Protein AF-A0A8J5K4F8-F1 (afdb_monomer)

Sequence (355 aa):
MAGRRGGDGWCGMLSPWLGSAWMCPVKRQPSIPSEAITFGDDNWWRESPSPSRTYRGPQMIGTPPPPPPPPPPPDMVCFEQENRRCWLPQAAPSGPPVPPPHGPHSLYRSLEDYKPLQHISRTVHFNEYEDILKEGLKPKKIGSEHLTYISISKQNICALFFGVPGDGDAHDWYGNIRLKVEFNRMLQEIHPRVYFVDVVDFKSSSASRLLLTTRRYDNHFPRYDPKVMGGPWYRDPSGKDWYLTNARRYNSTNKNHHGHQLEFLVELNKVEYQKLLSMCEKSPVDHSQANTKKPRTCMRYNSFGNPCPSPWEAKETEERVMCLDLKKKKKKYPTTCDRLENKDKGEKKDNERAI

Organism: Homarus americanus (NCBI:txid6706)

Foldseek 3Di:
DDDDYDDDDDDPDDDFDDDDDDDDDDDDDDDDDDDDDDDDDDDPDDDDDDDDDDDDDDDDDDDDDDDDDDDDDPFWDFDDDDPDTDTDGDDDPPDDDDADDDDLPFFDDDPVQKDFQFKKKDAAAPVQVVCCVVPNDFFQFDDPPQPFVAPSVVVRFTFDKIWRDDDPPLADQHYWKMWMFGPVVLCVVPVFFKFWRGWADDPFEIETEIETHPDDDVVRTPTDDQCRPRDQWHQDPVRTIIGGQWTAPNDDPPDRTGGYIYMYTYGYDPVSRVVSSVRTDMATGQQLCQQPPDSRHRPVAVVVPHGDLDNGRRVLSVLVVVQVVCVVVVHDDDPVVVVNVVVSVVVVVVVVVVD

pLDDT: mean 73.11, std 24.45, range [23.89, 98.12]

Radius of gyration: 26.81 Å; Cα contacts (8 Å, |Δi|>4): 467; chains: 1; bounding box: 92×77×66 Å

Mean predicted aligned error: 14.9 Å

Solvent-accessible surface area (backbone atoms only — not comparable to full-atom values): 22222 Å² total; per-residue (Å²): 138,89,85,79,86,79,85,86,80,86,80,78,83,81,78,85,92,88,79,83,81,88,73,82,85,76,81,83,76,86,87,76,89,80,78,94,76,87,85,76,90,83,90,89,84,80,90,79,87,83,86,90,79,93,77,90,77,82,88,80,80,84,76,78,80,80,80,81,80,79,80,79,65,99,63,53,44,82,46,84,55,94,97,43,87,47,81,42,74,59,85,76,73,99,60,82,84,74,74,75,79,82,54,93,81,48,41,45,89,58,79,84,32,45,44,81,48,57,45,34,26,34,54,31,35,62,70,53,47,56,47,34,73,74,78,41,78,78,56,42,69,59,70,65,82,62,90,56,96,52,74,55,57,79,65,74,46,47,26,37,73,29,31,58,71,71,90,82,64,68,64,44,45,58,27,23,38,33,40,33,30,50,41,65,60,50,45,74,75,65,60,52,45,46,27,47,63,52,74,49,81,53,99,72,34,35,34,37,37,34,37,36,23,78,70,88,50,78,94,78,32,56,74,52,63,40,71,46,80,55,48,57,46,27,35,50,99,90,69,53,42,29,30,36,40,40,26,38,54,86,89,56,94,60,85,56,67,33,48,29,43,48,34,37,35,44,32,69,56,76,67,54,39,51,52,52,58,72,58,35,49,77,42,56,28,19,12,51,51,20,70,44,100,53,102,52,32,22,59,78,31,47,77,72,76,36,74,48,93,62,47,33,41,29,66,61,40,42,56,51,53,51,44,52,57,37,59,76,66,73,50,88,76,63,74,66,52,61,53,53,55,51,47,55,57,49,55,52,54,54,54,66,70,75,110

Secondary structure (DSSP, 8-state):
--------------------PPPP-PPPPPPPP---------------PPPP----PPPPPPPPPPPPPPPPPTTEEEEEETTEEEEEEPPPPSSS-PPPP--TT-S---GGGEEE--EEEEEE-HHHHHHHHHH----EE--TTS--SS-GGGGT-EEEEEEPPPSS-SB-SS-SEEEEEEHHHHHHHH--EEEEEEEEE-SSEEEEEEEEESS--TTTSPBP-TTSTTSSEEE-TTS-EEEE-EEPPTT-SS---EEEEEEEEEE--HHHHHHHHHH-EEEE-B-GGGGSSSTT--HHHHTTTPPPS----HHHHHHHHHHHHHHHTTPPPPHHHHHHHHHHHHHHHHHHHH-

Structure (mmCIF, N/CA/C/O backbone):
data_AF-A0A8J5K4F8-F1
#
_entry.id   AF-A0A8J5K4F8-F1
#
loop_
_atom_site.group_PDB
_atom_site.id
_atom_site.type_symbol
_atom_site.label_atom_id
_atom_site.label_alt_id
_atom_site.label_comp_id
_atom_site.label_asym_id
_atom_site.label_entity_id
_atom_site.label_seq_id
_atom_site.pdbx_PDB_ins_code
_atom_site.Cartn_x
_atom_site.Cartn_y
_atom_site.Cartn_z
_atom_site.occupancy
_atom_site.B_iso_or_equiv
_atom_site.auth_seq_id
_atom_site.auth_comp_id
_atom_site.auth_asym_id
_atom_site.auth_atom_id
_atom_site.pdbx_PDB_model_num
ATOM 1 N N . MET A 1 1 ? 50.599 -10.374 8.560 1.00 41.03 1 MET A N 1
ATOM 2 C CA . MET A 1 1 ? 50.255 -9.095 7.904 1.00 41.03 1 MET A CA 1
ATOM 3 C C . MET A 1 1 ? 48.921 -9.252 7.199 1.00 41.03 1 MET A C 1
ATOM 5 O O . MET A 1 1 ? 48.657 -10.308 6.640 1.00 41.03 1 MET A O 1
ATOM 9 N N . ALA A 1 2 ? 48.061 -8.253 7.365 1.00 36.28 2 ALA A N 1
ATOM 10 C CA . ALA A 1 2 ? 46.658 -8.233 6.973 1.00 36.28 2 ALA A CA 1
ATOM 11 C C . ALA A 1 2 ? 46.451 -8.105 5.451 1.00 36.28 2 ALA A C 1
ATOM 13 O O . ALA A 1 2 ? 47.310 -7.577 4.755 1.00 36.28 2 ALA A O 1
ATOM 14 N N . GLY A 1 3 ? 45.279 -8.531 4.969 1.00 37.09 3 GLY A N 1
ATOM 15 C CA . GLY A 1 3 ? 44.829 -8.303 3.592 1.00 37.09 3 GLY A CA 1
ATOM 16 C C . GLY A 1 3 ? 43.463 -8.925 3.296 1.00 37.09 3 GLY A C 1
ATOM 17 O O . GLY A 1 3 ? 43.352 -9.819 2.467 1.00 37.09 3 GLY A O 1
ATOM 18 N N . ARG A 1 4 ? 42.428 -8.505 4.035 1.00 35.03 4 ARG A N 1
ATOM 19 C CA . ARG A 1 4 ? 41.009 -8.819 3.780 1.00 35.03 4 ARG A CA 1
ATOM 20 C C . ARG A 1 4 ? 40.457 -7.926 2.659 1.00 35.03 4 ARG A C 1
ATOM 22 O O . ARG A 1 4 ? 40.713 -6.736 2.727 1.00 35.03 4 ARG A O 1
ATOM 29 N N . ARG A 1 5 ? 39.571 -8.527 1.840 1.00 35.34 5 ARG A N 1
ATOM 30 C CA . ARG A 1 5 ? 38.259 -8.047 1.313 1.00 35.34 5 ARG A CA 1
ATOM 31 C C . ARG A 1 5 ? 38.239 -6.712 0.541 1.00 35.34 5 ARG A C 1
ATOM 33 O O . ARG A 1 5 ? 38.952 -5.786 0.860 1.00 35.34 5 ARG A O 1
ATOM 40 N N . GLY A 1 6 ? 37.367 -6.507 -0.434 1.00 30.05 6 GLY A N 1
ATOM 41 C CA . GLY A 1 6 ? 36.207 -7.266 -0.879 1.00 30.05 6 GLY A CA 1
ATOM 42 C C . GLY A 1 6 ? 35.651 -6.574 -2.119 1.00 30.05 6 GLY A C 1
ATOM 43 O O . GLY A 1 6 ? 35.757 -5.358 -2.243 1.00 30.05 6 GLY A O 1
ATOM 44 N N . GLY A 1 7 ? 35.142 -7.386 -3.040 1.00 28.80 7 GLY A N 1
ATOM 45 C CA . GLY A 1 7 ? 34.653 -6.946 -4.334 1.00 28.80 7 GLY A CA 1
ATOM 46 C C . GLY A 1 7 ? 33.377 -6.122 -4.247 1.00 28.80 7 GLY A C 1
ATOM 47 O O . GLY A 1 7 ? 32.475 -6.395 -3.452 1.00 28.80 7 GLY A O 1
ATOM 48 N N . ASP A 1 8 ? 33.348 -5.139 -5.131 1.00 31.12 8 ASP A N 1
ATOM 49 C CA . ASP A 1 8 ? 32.192 -4.385 -5.570 1.00 31.12 8 ASP A CA 1
ATOM 50 C C . ASP A 1 8 ? 31.120 -5.304 -6.171 1.00 31.12 8 ASP A C 1
ATOM 52 O O . ASP A 1 8 ? 31.417 -6.292 -6.845 1.00 31.12 8 ASP A O 1
ATOM 56 N N . GLY A 1 9 ? 29.853 -4.962 -5.945 1.00 26.98 9 GLY A N 1
ATOM 57 C CA . GLY A 1 9 ? 28.725 -5.707 -6.501 1.00 26.98 9 GLY A CA 1
ATOM 58 C C . GLY A 1 9 ? 27.359 -5.147 -6.119 1.00 26.98 9 GLY A C 1
ATOM 59 O O . GLY A 1 9 ? 26.445 -5.907 -5.821 1.00 26.98 9 GLY A O 1
ATOM 60 N N . TRP A 1 10 ? 27.208 -3.821 -6.085 1.00 24.47 10 TRP A N 1
ATOM 61 C CA . TRP A 1 10 ? 25.900 -3.173 -5.965 1.00 24.47 10 TRP A CA 1
ATOM 62 C C . TRP A 1 10 ? 25.180 -3.207 -7.323 1.00 24.47 10 TRP A C 1
ATOM 64 O O . TRP A 1 10 ? 25.498 -2.430 -8.218 1.00 24.47 10 TRP A O 1
ATOM 74 N N . CYS A 1 11 ? 24.180 -4.079 -7.477 1.00 25.95 11 CYS A N 1
ATOM 75 C CA . CYS A 1 11 ? 23.177 -3.980 -8.543 1.00 25.95 11 CYS A CA 1
ATOM 76 C C . CYS A 1 11 ? 21.937 -3.252 -8.010 1.00 25.95 11 CYS A C 1
ATOM 78 O O . CYS A 1 11 ? 20.936 -3.867 -7.651 1.00 25.95 11 CYS A O 1
ATOM 80 N N . GLY A 1 12 ? 22.004 -1.921 -7.968 1.00 28.33 12 GLY A N 1
ATOM 81 C CA . GLY A 1 12 ? 20.808 -1.086 -7.918 1.00 28.33 12 GLY A CA 1
ATOM 82 C C . GLY A 1 12 ? 20.139 -1.108 -9.289 1.00 28.33 12 GLY A C 1
ATOM 83 O O . GLY A 1 12 ? 20.569 -0.397 -10.197 1.00 28.33 12 GLY A O 1
ATOM 84 N N . MET A 1 13 ? 19.112 -1.943 -9.469 1.00 27.55 13 MET A N 1
ATOM 85 C CA . MET A 1 13 ? 18.289 -1.922 -10.679 1.00 27.55 13 MET A CA 1
ATOM 86 C C . MET A 1 13 ? 17.387 -0.685 -10.676 1.00 27.55 13 MET A C 1
ATOM 88 O O . MET A 1 13 ? 16.220 -0.715 -10.304 1.00 27.55 13 MET A O 1
ATOM 92 N N . LEU A 1 14 ? 17.963 0.415 -11.148 1.00 29.75 14 LEU A N 1
ATOM 93 C CA . LEU A 1 14 ? 17.242 1.511 -11.772 1.00 29.75 14 LEU A CA 1
ATOM 94 C C . LEU A 1 14 ? 16.576 0.974 -13.047 1.00 29.75 14 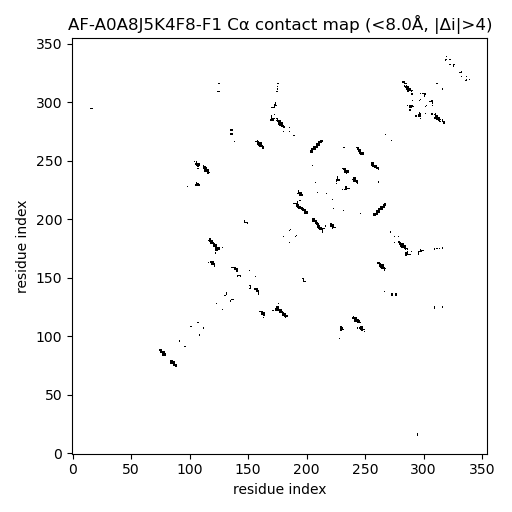LEU A C 1
ATOM 96 O O . LEU A 1 14 ? 17.265 0.531 -13.964 1.00 29.75 14 LEU A O 1
ATOM 100 N N . SER A 1 15 ? 15.249 1.043 -13.131 1.00 31.06 15 SER A N 1
ATOM 101 C CA . SER A 1 15 ? 14.534 0.973 -14.409 1.00 31.06 15 SER A CA 1
ATOM 102 C C . SER A 1 15 ? 13.808 2.300 -14.660 1.00 31.06 15 SER A C 1
ATOM 104 O O . SER A 1 15 ? 12.909 2.650 -13.897 1.00 31.06 15 SER A O 1
ATOM 106 N N . PRO A 1 16 ? 14.208 3.067 -15.691 1.00 36.75 16 PRO A N 1
ATOM 107 C CA . PRO A 1 16 ? 13.459 4.209 -16.220 1.00 36.75 16 PRO A CA 1
ATOM 108 C C . PRO A 1 16 ? 12.368 3.727 -17.215 1.00 36.75 16 PRO A C 1
ATOM 110 O O . PRO A 1 16 ? 12.325 2.532 -17.491 1.00 36.75 16 PRO A O 1
ATOM 113 N N . TRP A 1 17 ? 11.562 4.649 -17.788 1.00 31.16 17 TRP A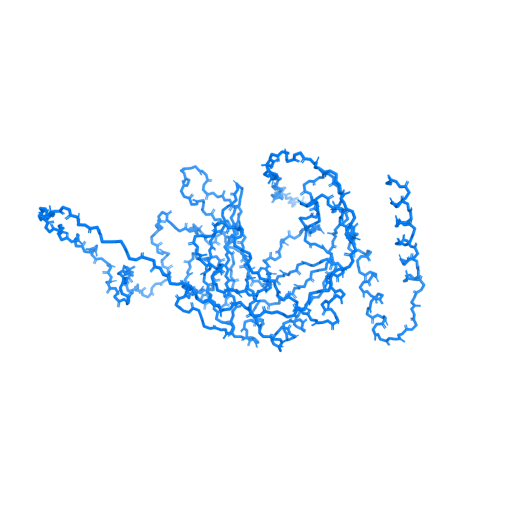 N 1
ATOM 114 C CA . TRP A 1 17 ? 10.528 4.519 -18.869 1.00 31.16 17 TRP A CA 1
ATOM 115 C C . TRP A 1 17 ? 9.043 4.483 -18.422 1.00 31.16 17 TRP A C 1
ATOM 117 O O . TRP A 1 17 ? 8.746 3.867 -17.412 1.00 31.16 17 TRP A O 1
ATOM 127 N N . LEU A 1 18 ? 8.013 4.918 -19.184 1.00 32.38 18 LEU A N 1
ATOM 128 C CA . LEU A 1 18 ? 7.683 6.045 -20.106 1.00 32.38 18 LEU A CA 1
ATOM 129 C C . LEU A 1 18 ? 6.290 5.745 -20.737 1.00 32.38 18 LEU A C 1
ATOM 131 O O . LEU A 1 18 ? 6.044 4.595 -21.097 1.00 32.38 18 LEU A O 1
ATOM 135 N N . GLY A 1 19 ? 5.461 6.776 -20.984 1.00 25.23 19 GLY A N 1
ATOM 136 C CA . GLY A 1 19 ? 4.300 6.777 -21.910 1.00 25.23 19 GLY A CA 1
ATOM 137 C C . GLY A 1 19 ? 2.950 7.007 -21.208 1.00 25.23 19 GLY A C 1
ATOM 138 O O . GLY A 1 19 ? 2.442 6.094 -20.579 1.00 25.23 19 GLY A O 1
ATOM 139 N N . SER A 1 20 ? 2.331 8.197 -21.185 1.00 29.94 20 SER A N 1
ATOM 140 C CA . SER A 1 20 ? 1.928 9.046 -22.326 1.00 29.94 20 SER A CA 1
ATOM 141 C C . SER A 1 20 ? 1.228 8.242 -23.422 1.00 29.94 20 SER A C 1
ATOM 143 O O . SER A 1 20 ? 1.845 7.865 -24.416 1.00 29.94 20 SER A O 1
ATOM 145 N N . ALA A 1 21 ? -0.070 7.995 -23.234 1.00 26.47 21 ALA A N 1
ATOM 146 C CA . ALA A 1 21 ? -0.971 7.735 -24.344 1.00 26.47 21 ALA A CA 1
ATOM 147 C C . ALA A 1 21 ? -1.283 9.078 -25.014 1.00 26.47 21 ALA A C 1
ATOM 149 O O . ALA A 1 21 ? -1.737 10.024 -24.372 1.00 26.47 21 ALA A O 1
ATOM 150 N N . TRP A 1 22 ? -0.989 9.162 -26.305 1.00 23.89 22 TRP A N 1
ATOM 151 C CA . TRP A 1 22 ? -1.435 10.245 -27.164 1.00 23.89 22 TRP A CA 1
ATOM 152 C C . TRP A 1 22 ? -2.968 10.273 -27.177 1.00 23.89 22 TRP A C 1
ATOM 154 O O . TRP A 1 22 ? -3.597 9.314 -27.616 1.00 23.89 22 TRP A O 1
ATOM 164 N N . MET A 1 23 ? -3.565 11.374 -26.724 1.00 28.45 23 MET A N 1
ATOM 165 C CA . MET A 1 23 ? -4.929 11.745 -27.097 1.00 28.45 23 MET A CA 1
ATOM 166 C C . MET A 1 23 ? -4.851 12.803 -28.200 1.00 28.45 23 MET A C 1
ATOM 168 O O . MET A 1 23 ? -4.114 13.782 -28.079 1.00 28.45 23 MET A O 1
ATOM 172 N N . CYS A 1 24 ? -5.591 12.593 -29.292 1.00 24.27 24 CYS A N 1
ATOM 173 C CA . CYS A 1 24 ? -5.783 13.589 -30.345 1.00 24.27 24 CYS A CA 1
ATOM 174 C C . CYS A 1 24 ? -6.290 14.920 -29.755 1.00 24.27 24 CYS A C 1
ATOM 176 O O . CYS A 1 24 ? -7.147 14.900 -28.869 1.00 24.27 24 CYS A O 1
ATOM 178 N N . PRO A 1 25 ? -5.829 16.083 -30.252 1.00 28.89 25 PRO A N 1
ATOM 179 C CA . PRO A 1 25 ? -6.315 17.367 -29.771 1.00 28.89 25 PRO A CA 1
ATOM 180 C C . PRO A 1 25 ? -7.761 17.584 -30.236 1.00 28.89 25 PRO A C 1
ATOM 182 O O . PRO A 1 25 ? -8.024 17.831 -31.413 1.00 28.89 25 PRO A O 1
ATOM 185 N N . VAL A 1 26 ? -8.708 17.527 -29.299 1.00 30.03 26 VAL A N 1
ATOM 186 C CA . VAL A 1 26 ? -10.041 18.105 -29.495 1.00 30.03 26 VAL A CA 1
ATOM 187 C C . VAL A 1 26 ? -9.877 19.625 -29.478 1.00 30.03 26 VAL A C 1
ATOM 189 O O . VAL A 1 26 ? -9.361 20.198 -28.515 1.00 30.03 26 VAL A O 1
ATOM 192 N N . LYS A 1 27 ? -10.269 20.285 -30.573 1.00 28.83 27 LYS A N 1
ATOM 193 C CA . LYS A 1 27 ? -10.296 21.749 -30.684 1.00 28.83 27 LYS A CA 1
ATOM 194 C C . LYS A 1 27 ? -11.120 22.334 -29.531 1.00 28.83 27 LYS A C 1
ATOM 196 O O . LYS A 1 27 ? -12.284 21.982 -29.365 1.00 28.83 27 LYS A O 1
ATOM 201 N N . ARG A 1 28 ? -10.517 23.247 -28.762 1.00 31.77 28 ARG A N 1
ATOM 202 C CA . ARG A 1 28 ? -11.207 24.051 -27.743 1.00 31.77 28 ARG A CA 1
ATOM 203 C C . ARG A 1 28 ? -12.272 24.924 -28.414 1.00 31.77 28 ARG A C 1
ATOM 205 O O . ARG A 1 28 ? -11.932 25.736 -29.272 1.00 31.77 28 ARG A O 1
ATOM 212 N N . GLN A 1 29 ? -13.527 24.782 -27.995 1.00 34.19 29 GLN A N 1
ATOM 213 C CA . GLN A 1 29 ? -14.519 25.853 -28.091 1.00 34.19 29 GLN A CA 1
ATOM 214 C C . GLN A 1 29 ? -14.482 26.705 -26.808 1.00 34.19 29 GLN A C 1
ATOM 216 O O . GLN A 1 29 ? -14.119 26.184 -25.750 1.00 34.19 29 GLN A O 1
ATOM 221 N N . PRO A 1 30 ? -14.788 28.011 -26.896 1.00 34.47 30 PRO A N 1
ATOM 222 C CA . PRO A 1 30 ? -14.680 28.939 -25.776 1.00 34.47 30 PRO A CA 1
ATOM 223 C C . PRO A 1 30 ? -15.733 28.678 -24.691 1.00 34.47 30 PRO A C 1
ATOM 225 O O . PRO A 1 30 ? -16.869 28.299 -24.967 1.00 34.47 30 PRO A O 1
ATOM 228 N N . SER A 1 31 ? -15.317 28.903 -23.447 1.00 33.50 31 SER A N 1
ATOM 229 C CA . SER A 1 31 ? -16.088 28.753 -22.215 1.00 33.50 31 SER A CA 1
ATOM 230 C C . SER A 1 31 ? -17.232 29.765 -22.108 1.00 33.50 31 SER A C 1
ATOM 232 O O . SER A 1 31 ? -16.992 30.972 -22.117 1.00 33.50 31 SER A O 1
ATOM 234 N N . ILE A 1 32 ? -18.452 29.258 -21.926 1.00 35.25 32 ILE A N 1
ATOM 235 C CA . ILE A 1 32 ? -19.607 29.997 -21.396 1.00 35.25 32 ILE A CA 1
ATOM 236 C C . ILE A 1 32 ? -19.552 29.881 -19.858 1.00 35.25 32 ILE A C 1
ATOM 238 O O . ILE A 1 32 ? -19.284 28.783 -19.364 1.00 35.25 32 ILE A O 1
ATOM 242 N N . PRO A 1 33 ? -19.762 30.961 -19.083 1.00 33.69 33 PRO A N 1
ATOM 243 C CA . PRO A 1 33 ? -19.782 30.879 -17.626 1.00 33.69 33 PRO A CA 1
ATOM 244 C C . PRO A 1 33 ? -21.091 30.226 -17.167 1.00 33.69 33 PRO A C 1
ATOM 246 O O . PRO A 1 33 ? -22.164 30.594 -17.639 1.00 33.69 33 PRO A O 1
ATOM 249 N N . SER A 1 34 ? -21.021 29.257 -16.253 1.00 34.16 34 SER A N 1
ATOM 250 C CA . SER A 1 34 ? -22.216 28.653 -15.657 1.00 34.16 34 SER A CA 1
ATOM 251 C C . SER A 1 34 ? -22.254 28.906 -14.160 1.00 34.16 34 SER A C 1
ATOM 253 O O . SER A 1 34 ? -21.403 28.447 -13.397 1.00 34.16 34 SER A O 1
ATOM 255 N N . GLU A 1 35 ? -23.268 29.681 -13.798 1.00 30.14 35 GLU A N 1
ATOM 256 C CA . GLU A 1 35 ? -23.803 29.884 -12.464 1.00 30.14 35 GLU A CA 1
ATOM 257 C C . GLU A 1 35 ? -24.284 28.568 -11.835 1.00 30.14 35 GLU A C 1
ATOM 259 O O . GLU A 1 35 ? -24.456 27.539 -12.491 1.00 30.14 35 GLU A O 1
ATOM 264 N N . ALA A 1 36 ? -24.476 28.632 -10.520 1.00 33.81 36 ALA A N 1
ATOM 265 C CA . ALA A 1 36 ? -24.896 27.548 -9.654 1.00 33.81 36 ALA A CA 1
ATOM 266 C C . ALA A 1 36 ? -26.181 26.850 -10.133 1.00 33.81 36 ALA A C 1
ATOM 268 O O . ALA A 1 36 ? -27.221 27.481 -10.303 1.00 33.81 36 ALA A O 1
ATOM 269 N N . ILE A 1 37 ? -26.119 25.522 -10.250 1.00 31.61 37 ILE A N 1
ATOM 270 C CA . ILE A 1 37 ? -27.289 24.654 -10.394 1.00 31.61 37 ILE A CA 1
ATOM 271 C C . ILE A 1 37 ? -27.244 23.630 -9.262 1.00 31.61 37 ILE A C 1
ATOM 273 O O . ILE A 1 37 ? -26.346 22.793 -9.171 1.00 31.61 37 ILE A O 1
ATOM 277 N N . THR A 1 38 ? -28.224 23.740 -8.374 1.00 30.95 38 THR A N 1
ATOM 278 C CA . THR A 1 38 ? -28.585 22.755 -7.355 1.00 30.95 38 THR A CA 1
ATOM 279 C C . THR A 1 38 ? -29.216 21.538 -8.022 1.00 30.95 38 THR A C 1
ATOM 281 O O . THR A 1 38 ? -30.176 21.690 -8.776 1.00 30.95 38 THR A O 1
ATOM 284 N N . PHE A 1 39 ? -28.727 20.338 -7.715 1.00 29.33 39 PHE A N 1
ATOM 285 C CA . PHE A 1 39 ? -29.373 19.091 -8.117 1.00 29.33 39 PHE A CA 1
ATOM 286 C C . PHE A 1 39 ? -30.269 18.582 -6.988 1.00 29.33 39 PHE A C 1
ATOM 288 O O . PHE A 1 39 ? -29.780 18.198 -5.926 1.00 29.33 39 PHE A O 1
ATOM 295 N N . GLY A 1 40 ? -31.577 18.632 -7.240 1.00 26.69 40 GLY A N 1
ATOM 296 C CA . GLY A 1 40 ? -32.591 17.885 -6.510 1.00 26.69 40 GLY A CA 1
ATOM 297 C C . GLY A 1 40 ? -32.676 16.440 -7.000 1.00 26.69 40 GLY A C 1
ATOM 298 O O . GLY A 1 40 ? -32.232 16.109 -8.103 1.00 26.69 40 GLY A O 1
ATOM 299 N N . ASP A 1 41 ? -33.230 15.610 -6.125 1.00 31.20 41 ASP A N 1
ATOM 300 C CA . ASP A 1 41 ? -33.625 14.224 -6.346 1.00 31.20 41 ASP A CA 1
ATOM 301 C C . ASP A 1 41 ? -34.458 14.059 -7.621 1.00 31.20 41 ASP A C 1
ATOM 303 O O . ASP A 1 41 ? -35.336 14.882 -7.857 1.00 31.20 41 ASP A O 1
ATOM 307 N N . ASP A 1 42 ? -34.248 12.977 -8.389 1.00 31.25 42 ASP A N 1
ATOM 308 C CA . ASP A 1 42 ? -35.387 12.299 -9.014 1.00 31.25 42 ASP A CA 1
ATOM 309 C C . ASP A 1 42 ? -35.123 10.910 -9.617 1.00 31.25 42 ASP A C 1
ATOM 311 O O . ASP A 1 42 ? -34.056 10.563 -10.126 1.00 31.25 42 ASP A O 1
ATOM 315 N N . ASN A 1 43 ? -36.200 10.132 -9.533 1.00 34.69 43 ASN A N 1
ATOM 316 C CA . ASN A 1 43 ? -36.405 8.733 -9.879 1.00 34.69 43 ASN A CA 1
ATOM 317 C C . ASN A 1 43 ? -36.182 8.400 -11.364 1.00 34.69 43 ASN A C 1
ATOM 319 O O . ASN A 1 43 ? -36.859 8.943 -12.235 1.00 34.69 43 ASN A O 1
ATOM 323 N N . TRP A 1 44 ? -35.350 7.393 -11.650 1.00 28.42 44 TRP A N 1
ATOM 324 C CA . TRP A 1 44 ? -35.196 6.806 -12.990 1.00 28.42 44 TRP A CA 1
ATOM 325 C C . TRP A 1 44 ? -35.465 5.296 -12.982 1.00 28.42 44 TRP A C 1
ATOM 327 O O . TRP A 1 44 ? -34.557 4.484 -13.114 1.00 28.42 44 TRP A O 1
ATOM 337 N N . TRP A 1 45 ? -36.741 4.923 -12.859 1.00 31.12 45 TRP A N 1
ATOM 338 C CA . TRP A 1 45 ? -37.253 3.621 -13.301 1.00 31.12 45 TRP A CA 1
ATOM 339 C C . TRP A 1 45 ? -38.617 3.830 -13.965 1.00 31.12 45 TRP A C 1
ATOM 341 O O . TRP A 1 45 ? -39.652 3.860 -13.303 1.00 31.12 45 TRP A O 1
ATOM 351 N N . ARG A 1 46 ? -38.626 3.992 -15.291 1.00 28.83 46 ARG A N 1
ATOM 352 C CA . ARG A 1 46 ? -39.804 3.717 -16.121 1.00 28.83 46 ARG A CA 1
ATOM 353 C C . ARG A 1 46 ? -39.364 2.950 -17.354 1.00 28.83 46 ARG A C 1
ATOM 355 O O . ARG A 1 46 ? -38.585 3.431 -18.170 1.00 28.83 46 ARG A O 1
ATOM 362 N N . GLU A 1 47 ? -39.871 1.731 -17.425 1.00 30.86 47 GLU A N 1
ATOM 363 C CA . GLU A 1 47 ? -39.775 0.827 -18.556 1.00 30.86 47 GLU A CA 1
ATOM 364 C C . GLU A 1 47 ? -40.500 1.415 -19.774 1.00 30.86 47 GLU A C 1
ATOM 366 O O . GLU A 1 47 ? -41.502 2.124 -19.653 1.00 30.86 47 GLU A O 1
ATOM 371 N N . SER A 1 48 ? -40.006 1.101 -20.967 1.00 30.44 48 SER A N 1
ATOM 372 C CA . SER A 1 48 ? -40.758 1.243 -22.213 1.00 30.44 48 SER A CA 1
ATOM 373 C C . SER A 1 48 ? -40.598 -0.036 -23.042 1.00 30.44 48 SER A C 1
ATOM 375 O O . SER A 1 48 ? -39.494 -0.584 -23.102 1.00 30.44 48 SER A O 1
ATOM 377 N N . PRO A 1 49 ? -41.688 -0.548 -23.640 1.00 33.16 49 PRO A N 1
ATOM 378 C CA . PRO A 1 49 ? -41.748 -1.887 -24.215 1.00 33.16 49 PRO A CA 1
ATOM 379 C C . PRO A 1 49 ? -41.076 -1.973 -25.592 1.00 33.16 49 PRO A C 1
ATOM 381 O O . PRO A 1 49 ? -41.126 -1.046 -26.399 1.00 33.16 49 PRO A O 1
ATOM 384 N N . SER A 1 50 ? -40.465 -3.126 -25.869 1.00 33.56 50 SER A N 1
ATOM 385 C CA . SER A 1 50 ? -39.837 -3.454 -27.153 1.00 33.56 50 SER A CA 1
ATOM 386 C C . SER A 1 50 ? -40.873 -3.845 -28.221 1.00 33.56 50 SER A C 1
ATOM 388 O O . SER A 1 50 ? -41.811 -4.576 -27.903 1.00 33.56 50 SER A O 1
ATOM 390 N N . PRO A 1 51 ? -40.694 -3.461 -29.499 1.00 35.09 51 PRO A N 1
ATOM 391 C CA . PRO A 1 51 ? -41.506 -3.985 -30.589 1.00 35.09 51 PRO A CA 1
ATOM 392 C C . PRO A 1 51 ? -40.987 -5.349 -31.070 1.00 35.09 51 PRO A C 1
ATOM 394 O O . PRO A 1 51 ? -39.798 -5.551 -31.325 1.00 35.09 51 PRO A O 1
ATOM 397 N N . SER A 1 52 ? -41.920 -6.283 -31.218 1.00 36.81 52 SER A N 1
ATOM 398 C CA . SER A 1 52 ? -41.746 -7.628 -31.754 1.00 36.81 52 SER A CA 1
ATOM 399 C C . SER A 1 52 ? -41.490 -7.604 -33.265 1.00 36.81 52 SER A C 1
ATOM 401 O O . SER A 1 52 ? -42.278 -7.068 -34.044 1.00 36.81 52 SER A O 1
ATOM 403 N N . ARG A 1 53 ? -40.394 -8.236 -33.703 1.00 34.09 53 ARG A N 1
ATOM 404 C CA . ARG A 1 53 ? -40.107 -8.494 -35.121 1.00 34.09 53 ARG A CA 1
ATOM 405 C C . ARG A 1 53 ? -39.870 -9.989 -35.317 1.00 34.09 53 ARG A C 1
ATOM 407 O O . ARG A 1 53 ? -38.888 -10.544 -34.836 1.00 34.09 53 ARG A O 1
ATOM 414 N N . THR A 1 54 ? -40.800 -10.644 -36.002 1.00 39.31 54 THR A N 1
ATOM 415 C CA . THR A 1 54 ? -40.736 -12.053 -36.394 1.00 39.31 54 THR A CA 1
ATOM 416 C C . THR A 1 54 ? -39.791 -12.222 -37.583 1.00 39.31 54 THR A C 1
ATOM 418 O O . THR A 1 54 ? -40.044 -11.709 -38.670 1.00 39.31 54 THR A O 1
ATOM 421 N N . TYR A 1 55 ? -38.699 -12.962 -37.385 1.00 40.25 55 TYR A N 1
ATOM 422 C CA . TYR A 1 55 ? -37.778 -13.375 -38.445 1.00 40.25 55 TYR A CA 1
ATOM 423 C C . TYR A 1 55 ? -37.921 -14.889 -38.658 1.00 40.25 55 TYR A C 1
ATOM 425 O O . TYR A 1 55 ? -37.677 -15.669 -37.739 1.00 40.25 55 TYR A O 1
ATOM 433 N N . ARG A 1 56 ? -38.347 -15.319 -39.855 1.00 41.38 56 ARG A N 1
ATOM 434 C CA . ARG A 1 56 ? -38.282 -16.730 -40.277 1.00 41.38 56 ARG A CA 1
ATOM 435 C C . ARG A 1 56 ? -36.873 -17.005 -40.800 1.00 41.38 56 ARG A C 1
ATOM 437 O O . ARG A 1 56 ? -36.504 -16.498 -41.854 1.00 41.38 56 ARG A O 1
ATOM 444 N N . GLY A 1 57 ? -36.098 -17.781 -40.047 1.00 43.16 57 GLY A N 1
ATOM 445 C CA . GLY A 1 57 ? -34.786 -18.274 -40.467 1.00 43.16 57 GLY A CA 1
ATOM 446 C C . GLY A 1 57 ? -34.878 -19.532 -41.349 1.00 43.16 57 GLY A C 1
ATOM 447 O O . GLY A 1 57 ? -35.875 -20.255 -41.272 1.00 43.16 57 GLY A O 1
ATOM 448 N N . PRO A 1 58 ? -33.859 -19.796 -42.187 1.00 46.44 58 PRO A N 1
ATOM 449 C CA . PRO A 1 58 ? -33.792 -20.966 -43.059 1.00 46.44 58 PRO A CA 1
ATOM 450 C C . PRO A 1 58 ? -33.482 -22.257 -42.283 1.00 46.44 58 PRO A C 1
ATOM 452 O O . PRO A 1 58 ? -32.839 -22.235 -41.234 1.00 46.44 58 PRO A O 1
ATOM 455 N N . GLN A 1 59 ? -33.952 -23.388 -42.819 1.00 46.72 59 GLN A N 1
ATOM 456 C CA . GLN A 1 59 ? -33.757 -24.725 -42.253 1.00 46.72 59 GLN A CA 1
ATOM 457 C C . GLN A 1 59 ? -32.271 -25.119 -42.239 1.00 46.72 59 GLN A C 1
ATOM 459 O O . GLN A 1 59 ? -31.601 -25.097 -43.270 1.00 46.72 59 GLN A O 1
ATOM 464 N N . MET A 1 60 ? -31.775 -25.491 -41.057 1.00 45.00 60 MET A N 1
ATOM 465 C CA . MET A 1 60 ? -30.415 -25.985 -40.833 1.00 45.00 60 MET A CA 1
ATOM 466 C C . MET A 1 60 ? -30.340 -27.479 -41.165 1.00 45.00 60 MET A C 1
ATOM 468 O O . MET A 1 60 ? -31.054 -28.292 -40.580 1.00 45.00 60 MET A O 1
ATOM 472 N N . ILE A 1 61 ? -29.446 -27.831 -42.088 1.00 49.22 61 ILE A N 1
ATOM 473 C CA . ILE A 1 61 ? -28.991 -29.203 -42.330 1.00 49.22 61 ILE A CA 1
ATOM 474 C C . ILE A 1 61 ? -28.128 -29.620 -41.126 1.00 49.22 61 ILE A C 1
ATOM 476 O O . ILE A 1 61 ? -27.257 -28.864 -40.697 1.00 49.22 61 ILE A O 1
ATOM 480 N N . GLY A 1 62 ? -28.408 -30.792 -40.551 1.00 48.06 62 GLY A N 1
ATOM 481 C CA . GLY A 1 62 ? -27.794 -31.275 -39.312 1.00 48.06 62 GLY A CA 1
ATOM 482 C C . GLY A 1 62 ? -26.270 -31.393 -39.392 1.00 48.06 62 GLY A C 1
ATOM 483 O O . GLY A 1 62 ? -25.731 -32.058 -40.274 1.00 48.06 62 GLY A O 1
ATOM 484 N N . THR A 1 63 ? -25.574 -30.766 -38.445 1.00 55.09 63 THR A N 1
ATOM 485 C CA . THR A 1 63 ? -24.136 -30.951 -38.229 1.00 55.09 63 THR A CA 1
ATOM 486 C C . THR A 1 63 ? -23.858 -32.317 -37.593 1.00 55.09 63 THR A C 1
ATOM 488 O O . THR A 1 63 ? -24.586 -32.702 -36.673 1.00 55.09 63 THR A O 1
ATOM 491 N N . PRO A 1 64 ? -22.806 -33.039 -38.020 1.00 66.44 64 PRO A N 1
ATOM 492 C CA . PRO A 1 64 ? -22.393 -34.278 -37.370 1.00 66.44 64 PRO A CA 1
ATOM 493 C C . PRO A 1 64 ? -21.983 -34.027 -35.907 1.00 66.44 64 PRO A C 1
ATOM 495 O O . PRO A 1 64 ? -21.529 -32.927 -35.575 1.00 66.44 64 PRO A O 1
ATOM 498 N N . PRO A 1 65 ? -22.142 -35.028 -35.022 1.00 70.25 65 PRO A N 1
ATOM 499 C CA . PRO A 1 65 ? -21.759 -34.900 -33.624 1.00 70.25 65 PRO A CA 1
ATOM 500 C C . PRO A 1 65 ? -20.246 -34.655 -33.494 1.00 70.25 65 PRO A C 1
ATOM 502 O O . PRO A 1 65 ? -19.463 -35.187 -34.287 1.00 70.25 65 PRO A O 1
ATOM 505 N N . PRO A 1 66 ? -19.815 -33.858 -32.502 1.00 68.12 66 PRO A N 1
ATOM 506 C CA . PRO A 1 66 ? -18.401 -33.618 -32.259 1.00 68.12 66 PRO A CA 1
ATOM 507 C C . PRO A 1 66 ? -17.681 -34.925 -31.878 1.00 68.12 66 PRO A C 1
ATOM 509 O O . PRO A 1 66 ? -18.285 -35.796 -31.243 1.00 68.12 66 PRO A O 1
ATOM 512 N N . PRO A 1 67 ? -16.393 -35.071 -32.237 1.00 73.62 67 PRO A N 1
ATOM 513 C CA . PRO A 1 67 ? -15.600 -36.221 -31.826 1.00 73.62 67 PRO A CA 1
ATOM 514 C C . PRO A 1 67 ? -15.490 -36.295 -30.292 1.00 73.62 67 PRO A C 1
ATOM 516 O O . PRO A 1 67 ? -15.517 -35.257 -29.620 1.00 73.62 67 PRO A O 1
ATOM 519 N N . PRO A 1 68 ? -15.353 -37.506 -29.722 1.00 73.19 68 PRO A N 1
ATOM 520 C CA . PRO A 1 68 ? -15.157 -37.669 -28.289 1.00 73.19 68 PRO A CA 1
ATOM 521 C C . PRO A 1 68 ? -13.854 -36.982 -27.838 1.00 73.19 68 PRO A C 1
ATOM 523 O O . PRO A 1 68 ? -12.879 -36.953 -28.595 1.00 73.19 68 PRO A O 1
ATOM 526 N N . PRO A 1 69 ? -13.814 -36.423 -26.616 1.00 71.94 69 PRO A N 1
ATOM 527 C CA . PRO A 1 69 ? -12.608 -35.800 -26.092 1.00 71.94 69 PRO A CA 1
ATOM 528 C C . PRO A 1 69 ? -11.477 -36.834 -25.941 1.00 71.94 69 PRO A C 1
ATOM 530 O O . PRO A 1 69 ? -11.752 -38.004 -25.660 1.00 71.94 69 PRO A O 1
ATOM 533 N N . PRO A 1 70 ? -10.207 -36.420 -26.106 1.00 70.75 70 PRO A N 1
ATOM 534 C CA . PRO A 1 70 ? -9.066 -37.306 -25.914 1.00 70.75 70 PRO A CA 1
ATOM 535 C C . PRO A 1 70 ? -9.017 -37.846 -24.473 1.00 70.75 70 PRO A C 1
ATOM 537 O O . PRO A 1 70 ? -9.473 -37.165 -23.546 1.00 70.75 70 PRO A O 1
ATOM 540 N N . PRO A 1 71 ? -8.462 -39.055 -24.264 1.00 67.38 71 PRO A N 1
ATOM 541 C CA . PRO A 1 71 ? -8.313 -39.625 -22.933 1.00 67.38 71 PRO A CA 1
ATOM 542 C C . PRO A 1 71 ? -7.364 -38.780 -22.058 1.00 67.38 71 PRO A C 1
ATOM 544 O O . PRO A 1 71 ? -6.471 -38.108 -22.584 1.00 67.38 71 PRO A O 1
ATOM 547 N N . PRO A 1 72 ? -7.546 -38.804 -20.726 1.00 55.78 72 PRO A N 1
ATOM 548 C CA . PRO A 1 72 ? -6.669 -38.111 -19.788 1.00 55.78 72 PRO A CA 1
ATOM 549 C C . PRO A 1 72 ? -5.216 -38.604 -19.853 1.00 55.78 72 PRO A C 1
ATOM 551 O O . PRO A 1 72 ? -4.985 -39.788 -20.107 1.00 55.78 72 PRO A O 1
ATOM 554 N N . PRO A 1 73 ? -4.231 -37.738 -19.546 1.00 68.88 73 PRO A N 1
ATOM 555 C CA . PRO A 1 73 ? -2.868 -38.173 -19.264 1.00 68.88 73 PRO A CA 1
ATOM 556 C C . PRO A 1 73 ? -2.837 -39.119 -18.048 1.00 68.88 73 PRO A C 1
ATOM 558 O O . PRO A 1 73 ? -3.641 -38.933 -17.132 1.00 68.88 73 PRO A O 1
ATOM 561 N N . PRO A 1 74 ? -1.904 -40.086 -18.003 1.00 52.72 74 PRO A N 1
ATOM 562 C CA . PRO A 1 74 ? -1.902 -41.181 -17.024 1.00 52.72 74 PRO A CA 1
ATOM 563 C C . PRO A 1 74 ? -1.787 -40.781 -15.536 1.00 52.72 74 PRO A C 1
ATOM 565 O O . PRO A 1 74 ? -2.030 -41.634 -14.691 1.00 52.72 74 PRO A O 1
ATOM 568 N N . ASP A 1 75 ? -1.529 -39.509 -15.201 1.00 53.91 75 ASP A N 1
ATOM 569 C CA . ASP A 1 75 ? -1.254 -39.050 -13.823 1.00 53.91 75 ASP A CA 1
ATOM 570 C C . ASP A 1 75 ? -2.173 -37.908 -13.333 1.00 53.91 75 ASP A C 1
ATOM 572 O O . ASP A 1 75 ? -1.838 -37.173 -12.396 1.00 53.91 75 ASP A O 1
ATOM 576 N N . MET A 1 76 ? -3.328 -37.701 -13.978 1.00 42.47 76 MET A N 1
ATOM 577 C CA . MET A 1 76 ? -4.248 -36.608 -13.635 1.00 42.47 76 MET A CA 1
ATOM 578 C C . MET A 1 76 ? -5.609 -37.120 -13.162 1.00 42.47 76 MET A C 1
ATOM 580 O O . MET A 1 76 ? -6.245 -37.944 -13.816 1.00 42.47 76 MET A O 1
ATOM 584 N N . VAL A 1 77 ? -6.091 -36.582 -12.038 1.00 49.12 77 VAL A N 1
ATOM 585 C CA . VAL A 1 77 ? -7.436 -36.869 -11.523 1.00 49.12 77 VAL A CA 1
ATOM 586 C C . VAL A 1 77 ? -8.389 -35.784 -12.022 1.00 49.12 77 VAL A C 1
ATOM 588 O O . VAL A 1 77 ? -8.137 -34.590 -11.847 1.00 49.12 77 VAL A O 1
ATOM 591 N N . CYS A 1 78 ? -9.482 -36.199 -12.666 1.00 39.19 78 CYS A N 1
ATOM 592 C CA . CYS A 1 78 ? -10.544 -35.296 -13.097 1.00 39.19 78 CYS A CA 1
ATOM 593 C C . CYS A 1 78 ? -11.384 -34.895 -11.881 1.00 39.19 78 CYS A C 1
ATOM 595 O O . CYS A 1 78 ? -12.046 -35.743 -11.282 1.00 39.19 78 CYS A O 1
ATOM 597 N N . PHE A 1 79 ? -11.369 -33.610 -11.529 1.00 44.38 79 PHE A N 1
ATOM 598 C CA . PHE A 1 79 ? -12.279 -33.050 -10.535 1.00 44.38 79 PHE A CA 1
ATOM 599 C C . PHE A 1 79 ? -13.385 -32.286 -11.268 1.00 44.38 79 PHE A C 1
ATOM 601 O O . PHE A 1 79 ? -13.110 -31.312 -11.975 1.00 44.38 79 PHE A O 1
ATOM 608 N N . GLU A 1 80 ? -14.630 -32.747 -11.141 1.00 35.66 80 GLU A N 1
ATOM 609 C CA . GLU A 1 80 ? -15.798 -32.027 -11.651 1.00 35.66 80 GLU A CA 1
ATOM 610 C C . GLU A 1 80 ? -16.373 -31.155 -10.534 1.00 35.66 80 GLU A C 1
ATOM 612 O O . GLU A 1 80 ? -16.976 -31.645 -9.581 1.00 35.66 80 GLU A O 1
ATOM 617 N N . GLN A 1 81 ? -16.190 -29.841 -10.668 1.00 38.44 81 GLN A N 1
ATOM 618 C CA . GLN A 1 81 ? -16.912 -28.851 -9.879 1.00 38.44 81 GLN A CA 1
ATOM 619 C C . GLN A 1 81 ? -17.629 -27.906 -10.843 1.00 38.44 81 GLN A C 1
ATOM 621 O O . GLN A 1 81 ? -16.994 -27.262 -11.676 1.00 38.44 81 GLN A O 1
ATOM 626 N N . GLU A 1 82 ? -18.962 -27.890 -10.758 1.00 47.75 82 GLU A N 1
ATOM 627 C CA . GLU A 1 82 ? -19.861 -26.916 -11.398 1.00 47.75 82 GLU A CA 1
ATOM 628 C C . GLU A 1 82 ? -19.449 -26.506 -12.830 1.00 47.75 82 GLU A C 1
ATOM 630 O O . GLU A 1 82 ? -19.100 -25.359 -13.109 1.00 47.75 82 GLU A O 1
ATOM 635 N N . ASN A 1 83 ? -19.506 -27.462 -13.766 1.00 38.12 83 ASN A N 1
ATOM 636 C CA . ASN A 1 83 ? -19.284 -27.261 -15.209 1.00 38.12 83 ASN A CA 1
ATOM 637 C C . ASN A 1 83 ? -17.871 -26.831 -15.650 1.00 38.12 83 ASN A C 1
ATOM 639 O O . ASN A 1 83 ? -17.694 -26.397 -16.792 1.00 38.12 83 ASN A O 1
ATOM 643 N N . ARG A 1 84 ? -16.837 -27.003 -14.819 1.00 37.34 84 ARG A N 1
ATOM 644 C CA . ARG A 1 84 ? -15.439 -26.906 -15.268 1.00 37.34 84 ARG A CA 1
ATOM 645 C C . ARG A 1 84 ? -14.671 -28.174 -14.922 1.00 37.34 84 ARG A C 1
ATOM 647 O O . ARG A 1 84 ? -14.553 -28.544 -13.759 1.00 37.34 84 ARG A O 1
ATOM 654 N N . ARG A 1 85 ? -14.133 -28.831 -15.954 1.00 37.75 85 ARG A N 1
ATOM 655 C CA . ARG A 1 85 ? -13.167 -29.922 -15.791 1.00 37.75 85 ARG A CA 1
ATOM 656 C C . ARG A 1 85 ? -11.794 -29.313 -15.571 1.00 37.75 85 ARG A C 1
ATOM 658 O O . ARG A 1 85 ? -11.212 -28.748 -16.495 1.00 37.75 85 ARG A O 1
ATOM 665 N N . CYS A 1 86 ? -11.304 -29.420 -14.345 1.00 44.34 86 CYS A N 1
ATOM 666 C CA . CYS A 1 86 ? -9.939 -29.062 -13.997 1.00 44.34 86 CYS A CA 1
ATOM 667 C C . CYS A 1 86 ? -9.144 -30.344 -13.755 1.00 44.34 86 CYS A C 1
ATOM 669 O O . CYS A 1 86 ? -9.637 -31.289 -13.136 1.00 44.34 86 CYS A O 1
ATOM 671 N N . TRP A 1 87 ? -7.909 -30.364 -14.246 1.00 45.94 87 TRP A N 1
ATOM 672 C CA . TRP A 1 87 ? -6.976 -31.453 -14.000 1.00 45.94 87 TRP A CA 1
ATOM 673 C C . TRP A 1 87 ? -6.094 -31.092 -12.810 1.00 45.94 87 TRP A C 1
ATOM 675 O O . TRP A 1 87 ? -5.439 -30.049 -12.827 1.00 45.94 87 TRP A O 1
ATOM 685 N N . LEU A 1 88 ? -6.087 -31.941 -11.782 1.00 41.12 88 LEU A N 1
ATOM 686 C CA . LEU A 1 88 ? -5.163 -31.829 -10.656 1.00 41.12 88 LEU A CA 1
ATOM 687 C C . LEU A 1 88 ? -4.195 -33.023 -10.667 1.00 41.12 88 LEU A C 1
ATOM 689 O O . LEU A 1 88 ? -4.632 -34.147 -10.945 1.00 41.12 88 LEU A O 1
ATOM 693 N N . PRO A 1 89 ? -2.901 -32.811 -10.358 1.00 41.78 89 PRO A N 1
ATOM 694 C CA . PRO A 1 89 ? -1.964 -33.907 -10.142 1.00 41.78 89 PRO A CA 1
ATOM 695 C C . PRO A 1 89 ? -2.434 -34.773 -8.970 1.00 41.78 89 PRO A C 1
ATOM 697 O O . PRO A 1 89 ? -2.846 -34.247 -7.931 1.00 41.78 89 PRO A O 1
ATOM 700 N N . GLN A 1 90 ? -2.372 -36.095 -9.130 1.00 41.97 90 GLN A N 1
ATOM 701 C CA . GLN A 1 90 ? -2.646 -37.035 -8.044 1.00 41.97 90 GLN A CA 1
ATOM 702 C C . GLN A 1 90 ? -1.655 -36.788 -6.889 1.00 41.97 90 GLN A C 1
ATOM 704 O O . GLN A 1 90 ? -0.486 -36.484 -7.129 1.00 41.97 90 GLN A O 1
ATOM 709 N N . ALA A 1 91 ? -2.141 -36.838 -5.643 1.00 46.38 91 ALA A N 1
ATOM 710 C CA . ALA A 1 91 ? -1.389 -36.448 -4.448 1.00 46.38 91 ALA A CA 1
ATOM 711 C C . ALA A 1 91 ? 0.034 -37.037 -4.428 1.00 46.38 91 ALA A C 1
ATOM 713 O O . ALA A 1 91 ? 0.219 -38.249 -4.542 1.00 46.38 91 ALA A O 1
ATOM 714 N N . ALA A 1 92 ? 1.031 -36.160 -4.289 1.00 44.41 92 ALA A N 1
ATOM 715 C CA . ALA A 1 92 ? 2.436 -36.537 -4.321 1.00 44.41 92 ALA A CA 1
ATOM 716 C C . ALA A 1 92 ? 2.840 -37.358 -3.075 1.00 44.41 92 ALA A C 1
ATOM 718 O O . ALA A 1 92 ? 2.339 -37.095 -1.977 1.00 44.41 92 ALA A O 1
ATOM 719 N N . PRO A 1 93 ? 3.771 -38.322 -3.220 1.00 44.28 93 PRO A N 1
ATOM 720 C CA . PRO A 1 93 ? 4.377 -39.033 -2.097 1.00 44.28 93 PRO A CA 1
ATOM 721 C C . PRO A 1 93 ? 5.106 -38.065 -1.154 1.00 44.28 93 PRO A C 1
ATOM 723 O O . PRO A 1 93 ? 5.478 -36.960 -1.543 1.00 44.28 93 PRO A O 1
ATOM 726 N N . SER A 1 94 ? 5.319 -38.508 0.086 1.00 43.12 94 SER A N 1
ATOM 727 C CA . SER A 1 94 ? 5.836 -37.779 1.258 1.00 43.12 94 SER A CA 1
ATOM 728 C C . SER A 1 94 ? 7.292 -37.271 1.164 1.00 43.12 94 SER A C 1
ATOM 730 O O . SER A 1 94 ? 8.056 -37.385 2.121 1.00 43.12 94 SER A O 1
ATOM 732 N N . GLY A 1 95 ? 7.699 -36.725 0.020 1.00 52.44 95 GLY A N 1
ATOM 733 C CA . GLY A 1 95 ? 8.952 -35.999 -0.174 1.00 52.44 95 GLY A CA 1
ATOM 734 C C . GLY A 1 95 ? 8.778 -34.480 -0.034 1.00 52.44 95 GLY A C 1
ATOM 735 O O . GLY A 1 95 ? 7.648 -33.989 0.036 1.00 52.44 95 GLY A O 1
ATOM 736 N N . PRO A 1 96 ? 9.882 -33.708 -0.002 1.00 47.41 96 PRO A N 1
ATOM 737 C CA . PRO A 1 96 ? 9.806 -32.256 -0.132 1.00 47.41 96 PRO A CA 1
ATOM 738 C C . PRO A 1 96 ? 9.044 -31.914 -1.424 1.00 47.41 96 PRO A C 1
ATOM 740 O O . PRO A 1 96 ? 9.253 -32.593 -2.432 1.00 47.41 96 PRO A O 1
ATOM 743 N N . PRO A 1 97 ? 8.146 -30.912 -1.404 1.00 46.25 97 PRO A N 1
ATOM 744 C CA . PRO A 1 97 ? 7.265 -30.617 -2.525 1.00 46.25 97 PRO A CA 1
ATOM 745 C C . PRO A 1 97 ? 8.094 -30.384 -3.786 1.00 46.25 97 PRO A C 1
ATOM 747 O O . PRO A 1 97 ? 8.803 -29.384 -3.906 1.00 46.25 97 PRO A O 1
ATOM 750 N N . VAL A 1 98 ? 8.017 -31.330 -4.722 1.00 46.78 98 VAL A N 1
ATOM 751 C CA . VAL A 1 98 ? 8.530 -31.131 -6.073 1.00 46.78 98 VAL A CA 1
ATOM 752 C C . VAL A 1 98 ? 7.637 -30.051 -6.689 1.00 46.78 98 VAL A C 1
ATOM 754 O O . VAL A 1 98 ? 6.414 -30.229 -6.692 1.00 46.78 98 VAL A O 1
ATOM 757 N N . PRO A 1 99 ? 8.190 -28.912 -7.151 1.00 51.78 99 PRO A N 1
ATOM 758 C CA . PRO A 1 99 ? 7.399 -27.892 -7.825 1.00 51.78 99 PRO A CA 1
ATOM 759 C C . PRO A 1 99 ? 6.595 -28.551 -8.952 1.00 51.78 99 PRO A C 1
ATOM 761 O O . PRO A 1 99 ? 7.162 -29.389 -9.662 1.00 51.78 99 PRO A O 1
ATOM 764 N N . PRO A 1 100 ? 5.308 -28.211 -9.146 1.00 49.03 100 PRO A N 1
ATOM 765 C CA . PRO A 1 100 ? 4.554 -28.742 -10.273 1.00 49.03 100 PRO A CA 1
ATOM 766 C C . PRO A 1 100 ? 5.336 -28.481 -11.572 1.00 49.03 100 PRO A C 1
ATOM 768 O O . PRO A 1 100 ? 5.931 -27.404 -11.709 1.00 49.03 100 PRO A O 1
ATOM 771 N N . PRO A 1 101 ? 5.375 -29.444 -12.514 1.00 45.06 101 PRO A N 1
ATOM 772 C CA . PRO A 1 101 ? 6.109 -29.286 -13.761 1.00 45.06 101 PRO A CA 1
ATOM 773 C C . PRO A 1 101 ? 5.678 -27.983 -14.435 1.00 45.06 101 PRO A C 1
ATOM 775 O O . PRO A 1 101 ? 4.488 -27.735 -14.630 1.00 45.06 101 PRO A O 1
ATOM 778 N N . HIS A 1 102 ? 6.661 -27.122 -14.711 1.00 51.78 102 HIS A N 1
ATOM 779 C CA . HIS A 1 102 ? 6.475 -25.747 -15.161 1.00 51.78 102 HIS A CA 1
ATOM 780 C C . HIS A 1 102 ? 5.649 -25.681 -16.452 1.00 51.78 102 HIS A C 1
ATOM 782 O O . HIS A 1 102 ? 6.189 -25.702 -17.559 1.00 51.78 102 HIS A O 1
ATOM 788 N N . GLY A 1 103 ? 4.329 -25.558 -16.322 1.00 51.81 103 GLY A N 1
ATOM 789 C CA . GLY A 1 103 ? 3.476 -25.224 -17.452 1.00 51.81 103 GLY A CA 1
ATOM 790 C C . GLY A 1 103 ? 3.913 -23.880 -18.057 1.00 51.81 103 GLY A C 1
ATOM 791 O O . GLY A 1 103 ? 4.406 -23.005 -17.334 1.00 51.81 103 GLY A O 1
ATOM 792 N N . PRO A 1 104 ? 3.717 -23.658 -19.368 1.00 51.78 104 PRO A N 1
ATOM 793 C CA . PRO A 1 104 ? 4.065 -22.399 -20.037 1.00 51.78 104 PRO A CA 1
ATOM 794 C C . PRO A 1 104 ? 3.370 -21.155 -19.445 1.00 51.78 104 PRO A C 1
ATOM 796 O O . PRO A 1 104 ? 3.763 -20.038 -19.771 1.00 51.78 104 PRO A O 1
ATOM 799 N N . HIS A 1 105 ? 2.396 -21.344 -18.549 1.00 56.09 105 HIS A N 1
ATOM 800 C CA . HIS A 1 105 ? 1.587 -20.302 -17.914 1.00 56.09 105 HIS A CA 1
ATOM 801 C C . HIS A 1 105 ? 1.943 -20.012 -16.441 1.00 56.09 105 HIS A C 1
ATOM 803 O O . HIS A 1 105 ? 1.242 -19.235 -15.799 1.00 56.09 105 HIS A O 1
ATOM 809 N N . SER A 1 106 ? 3.006 -20.607 -15.883 1.00 68.19 106 SER A N 1
ATOM 810 C CA . SER A 1 106 ? 3.472 -20.250 -14.531 1.00 68.19 106 SER A CA 1
ATOM 811 C C . SER A 1 106 ? 4.149 -18.873 -14.530 1.00 68.19 106 SER A C 1
ATOM 813 O O . SER A 1 106 ? 5.098 -18.656 -15.288 1.00 68.19 106 SER A O 1
ATOM 815 N N . LEU A 1 107 ? 3.698 -17.966 -13.651 1.00 72.50 107 LEU A N 1
ATOM 816 C CA . LEU A 1 107 ? 4.360 -16.676 -13.384 1.00 72.50 107 LEU A CA 1
ATOM 817 C C . LEU A 1 107 ? 5.730 -16.867 -12.722 1.00 72.50 107 LEU A C 1
ATOM 819 O O . LEU A 1 107 ? 6.645 -16.077 -12.936 1.00 72.50 107 LEU A O 1
ATOM 823 N N . TYR A 1 108 ? 5.864 -17.928 -11.936 1.00 77.12 108 TYR A N 1
ATOM 824 C CA . TYR A 1 108 ? 7.043 -18.266 -11.153 1.00 77.12 108 TYR A CA 1
ATOM 825 C C . TYR A 1 108 ? 7.987 -19.218 -11.889 1.00 77.12 108 TYR A C 1
ATOM 827 O O . TYR A 1 108 ? 7.534 -20.129 -12.599 1.00 77.12 108 TYR A O 1
ATOM 835 N N . ARG A 1 109 ? 9.297 -19.057 -11.649 1.00 73.06 109 ARG A N 1
ATOM 836 C CA . ARG A 1 109 ? 10.336 -19.960 -12.151 1.00 73.06 109 ARG A CA 1
ATOM 837 C C . ARG A 1 109 ? 11.174 -20.595 -11.040 1.00 73.06 109 ARG A C 1
ATOM 839 O O . ARG A 1 109 ? 11.357 -21.810 -11.094 1.00 73.06 109 ARG A O 1
ATOM 846 N N . SER A 1 110 ? 11.690 -19.826 -10.076 1.00 83.56 110 SER A N 1
ATOM 847 C CA . SER A 1 110 ? 12.514 -20.354 -8.974 1.00 83.56 110 SER A CA 1
ATOM 848 C C . SER A 1 110 ? 12.318 -19.594 -7.658 1.00 83.56 110 SER A C 1
ATOM 850 O O . SER A 1 110 ? 11.857 -18.458 -7.638 1.00 83.56 110 SER A O 1
ATOM 852 N N . LEU A 1 111 ? 12.663 -20.222 -6.523 1.00 84.69 111 LEU A N 1
ATOM 853 C CA . LEU A 1 111 ? 12.509 -19.621 -5.184 1.00 84.69 111 LEU A CA 1
ATOM 854 C C . LEU A 1 111 ? 13.282 -18.303 -5.016 1.00 84.69 111 LEU A C 1
ATOM 856 O O . LEU A 1 111 ? 12.900 -17.480 -4.194 1.00 84.69 111 LEU A O 1
ATOM 860 N N . GLU A 1 112 ? 14.326 -18.090 -5.814 1.00 89.44 112 GLU A N 1
ATOM 861 C CA . GLU A 1 112 ? 15.113 -16.853 -5.846 1.00 89.44 112 GLU A CA 1
ATOM 862 C C . GLU A 1 112 ? 14.309 -15.649 -6.364 1.00 89.44 112 GLU A C 1
ATOM 864 O O . GLU A 1 112 ? 14.669 -14.505 -6.097 1.00 89.44 112 GLU A O 1
ATOM 869 N N . ASP A 1 113 ? 13.197 -15.893 -7.066 1.00 90.62 113 ASP A N 1
ATOM 870 C CA . ASP A 1 113 ? 12.293 -14.846 -7.543 1.00 90.62 113 ASP A CA 1
ATOM 871 C C . ASP A 1 113 ? 11.422 -14.262 -6.413 1.00 90.62 113 ASP A C 1
ATOM 873 O O . ASP A 1 113 ? 10.761 -13.236 -6.610 1.00 90.62 113 ASP A O 1
ATOM 877 N N . TYR A 1 114 ? 11.411 -14.886 -5.229 1.00 93.44 114 TYR A N 1
ATOM 878 C CA . TYR A 1 114 ? 10.642 -14.439 -4.071 1.00 93.44 114 TYR A CA 1
ATOM 879 C C . TYR A 1 114 ? 11.472 -13.621 -3.080 1.00 93.44 114 TYR A C 1
ATOM 881 O O . TYR A 1 114 ? 12.645 -13.891 -2.828 1.00 93.44 114 TYR A O 1
ATOM 889 N N . LYS A 1 115 ? 10.808 -12.669 -2.420 1.00 95.62 115 LYS A N 1
ATOM 890 C CA . LYS A 1 115 ? 11.332 -11.958 -1.247 1.00 95.62 115 LYS A CA 1
ATOM 891 C C . LYS A 1 115 ? 10.403 -12.105 -0.040 1.00 95.62 115 LYS A C 1
ATOM 893 O O . LYS A 1 115 ? 9.210 -12.345 -0.231 1.00 95.62 115 LYS A O 1
ATOM 898 N N . PRO A 1 116 ? 10.906 -11.955 1.199 1.00 96.69 116 PRO A N 1
ATOM 899 C CA . PRO A 1 116 ? 10.065 -11.998 2.392 1.00 96.69 116 PRO A CA 1
ATOM 900 C C . PRO A 1 116 ? 8.970 -10.924 2.373 1.00 96.69 116 PRO A C 1
ATOM 902 O O . PRO A 1 116 ? 9.255 -9.738 2.218 1.00 96.69 116 PRO A O 1
ATOM 905 N N . LEU A 1 117 ? 7.718 -11.328 2.590 1.00 97.12 117 LEU A N 1
ATOM 906 C CA . LEU A 1 117 ? 6.572 -10.432 2.722 1.00 97.12 117 LEU A CA 1
ATOM 907 C C . LEU A 1 117 ? 6.289 -10.167 4.202 1.00 97.12 117 LEU A C 1
ATOM 909 O O . LEU A 1 117 ? 5.544 -10.893 4.853 1.00 97.12 117 LEU A O 1
ATOM 913 N N . GLN A 1 118 ? 6.886 -9.110 4.744 1.00 96.81 118 GLN A N 1
ATOM 914 C CA . GLN A 1 118 ? 6.658 -8.719 6.142 1.00 96.81 118 GLN A CA 1
ATOM 915 C C . GLN A 1 118 ? 5.603 -7.623 6.279 1.00 96.81 118 GLN A C 1
ATOM 917 O O . GLN A 1 118 ? 4.821 -7.607 7.228 1.00 96.81 118 GLN A O 1
ATOM 922 N N . HIS A 1 119 ? 5.578 -6.694 5.326 1.00 97.44 119 HIS A N 1
ATOM 923 C CA . HIS A 1 119 ? 4.756 -5.499 5.400 1.00 97.44 119 HIS A CA 1
ATOM 924 C C . HIS A 1 119 ? 4.079 -5.233 4.069 1.00 97.44 119 HIS A C 1
ATOM 926 O O . HIS A 1 119 ? 4.644 -5.492 3.008 1.00 97.44 119 HIS A O 1
ATOM 932 N N . ILE A 1 120 ? 2.903 -4.629 4.148 1.00 97.56 120 ILE A N 1
ATOM 933 C CA . ILE A 1 120 ? 2.285 -3.944 3.019 1.00 97.56 120 ILE A CA 1
ATOM 934 C C . ILE A 1 120 ? 2.160 -2.469 3.376 1.00 97.56 120 ILE A C 1
ATOM 936 O O . ILE A 1 120 ? 2.127 -2.090 4.550 1.00 97.56 120 ILE A O 1
ATOM 940 N N . SER A 1 121 ? 2.125 -1.614 2.368 1.00 96.81 121 SER A N 1
ATOM 941 C CA . SER A 1 121 ? 2.063 -0.180 2.583 1.00 96.81 121 SER A CA 1
ATOM 942 C C . SER A 1 121 ? 1.233 0.531 1.534 1.00 96.81 121 SER A C 1
ATOM 944 O O . SER A 1 121 ? 1.071 0.062 0.409 1.00 96.81 121 SER A O 1
ATOM 946 N N . ARG A 1 122 ? 0.710 1.684 1.927 1.00 95.12 122 ARG A N 1
ATOM 947 C CA . ARG A 1 122 ? 0.063 2.636 1.040 1.00 95.12 122 ARG A CA 1
ATOM 948 C C . ARG A 1 122 ? 0.652 4.005 1.307 1.00 95.12 122 ARG A C 1
ATOM 950 O O . ARG A 1 122 ? 0.559 4.495 2.431 1.00 95.12 122 ARG A O 1
ATOM 957 N N . THR A 1 123 ? 1.193 4.638 0.279 1.00 95.44 123 THR A N 1
ATOM 958 C CA . THR A 1 123 ? 1.625 6.032 0.370 1.00 95.44 123 THR A CA 1
ATOM 959 C C . THR A 1 123 ? 0.492 6.955 -0.075 1.00 95.44 123 THR A C 1
ATOM 961 O O . THR A 1 123 ? -0.206 6.684 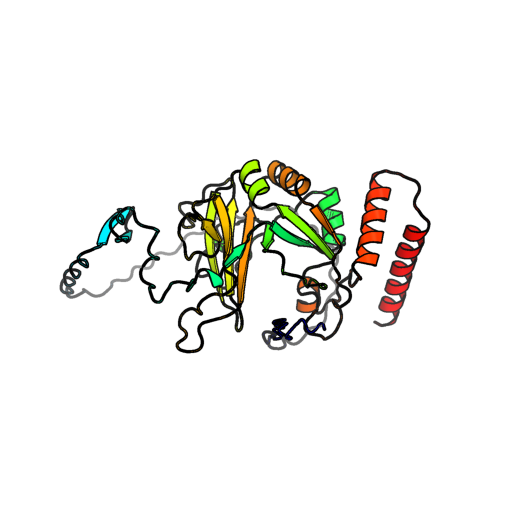-1.054 1.00 95.44 123 THR A O 1
ATOM 964 N N . VAL A 1 124 ? 0.264 8.021 0.688 1.00 95.56 124 VAL A N 1
ATOM 965 C CA . VAL A 1 124 ? -0.749 9.047 0.426 1.00 95.56 124 VAL A CA 1
ATOM 966 C C . VAL A 1 124 ? -0.116 10.432 0.432 1.00 95.56 124 VAL A C 1
ATOM 968 O O . VAL A 1 124 ? 0.944 10.660 1.021 1.00 95.56 124 VAL A O 1
ATOM 971 N N . HIS A 1 125 ? -0.781 11.375 -0.227 1.00 96.31 125 HIS A N 1
ATOM 972 C CA . HIS A 1 125 ? -0.397 12.781 -0.140 1.00 96.31 125 HIS A CA 1
ATOM 973 C C . HIS A 1 125 ? -0.769 13.348 1.229 1.00 96.31 125 HIS A C 1
ATOM 975 O O . HIS A 1 125 ? -1.599 12.783 1.944 1.00 96.31 125 HIS A O 1
ATOM 981 N N . PHE A 1 126 ? -0.167 14.476 1.596 1.00 95.75 126 PHE A N 1
ATOM 982 C CA . PHE A 1 126 ? -0.382 15.069 2.913 1.00 95.75 126 PHE A CA 1
ATOM 983 C C . PHE A 1 126 ? -1.838 15.486 3.166 1.00 95.75 126 PHE A C 1
ATOM 985 O O . PHE A 1 126 ? -2.390 15.155 4.209 1.00 95.75 126 PHE A O 1
ATOM 992 N N . ASN A 1 127 ? -2.492 16.121 2.190 1.00 94.69 127 ASN A N 1
ATOM 993 C CA . ASN A 1 127 ? -3.927 16.424 2.263 1.00 94.69 127 ASN A CA 1
ATOM 994 C C . ASN A 1 127 ? -4.777 15.143 2.400 1.00 94.69 127 ASN A C 1
ATOM 996 O O . ASN A 1 127 ? -5.688 15.067 3.217 1.00 94.69 127 ASN A O 1
ATOM 1000 N N . GLU A 1 128 ? -4.375 14.103 1.662 1.00 95.25 128 GLU A N 1
ATOM 1001 C CA . GLU A 1 128 ? -4.738 12.687 1.829 1.00 95.25 128 GLU A CA 1
ATOM 1002 C C . GLU A 1 128 ? -4.860 12.264 3.290 1.00 95.25 128 GLU A C 1
ATOM 1004 O O . GLU A 1 128 ? -5.874 11.780 3.794 1.00 95.25 128 GLU A O 1
ATOM 1009 N N . TYR A 1 129 ? -3.731 12.436 3.958 1.00 96.12 129 TYR A N 1
ATOM 1010 C CA . TYR A 1 129 ? -3.527 12.049 5.333 1.00 96.12 129 TYR A CA 1
ATOM 1011 C C . TYR A 1 129 ? -4.340 12.902 6.309 1.00 96.12 129 TYR A C 1
ATOM 1013 O O . TYR A 1 129 ? -4.905 12.349 7.250 1.00 96.12 129 TYR A O 1
ATOM 1021 N N . GLU A 1 130 ? -4.465 14.211 6.080 1.00 95.06 130 GLU A N 1
ATOM 1022 C CA . GLU A 1 130 ? -5.336 15.077 6.882 1.00 95.06 130 GLU A CA 1
ATOM 1023 C C . GLU A 1 130 ? -6.793 14.610 6.860 1.00 95.06 130 GLU A C 1
ATOM 1025 O O . GLU A 1 130 ? -7.445 14.572 7.908 1.00 95.06 130 GLU A O 1
ATOM 1030 N N . ASP A 1 131 ? -7.291 14.208 5.693 1.00 94.94 131 ASP A N 1
ATOM 1031 C CA . ASP A 1 131 ? -8.642 13.672 5.547 1.00 94.94 131 ASP A CA 1
ATOM 1032 C C . ASP A 1 131 ? -8.776 12.319 6.246 1.00 94.94 131 ASP A C 1
ATOM 1034 O O . ASP A 1 131 ? -9.737 12.094 6.982 1.00 94.94 131 ASP A O 1
ATOM 1038 N N . ILE A 1 132 ? -7.782 11.436 6.103 1.00 95.25 132 ILE A N 1
ATOM 1039 C CA . ILE A 1 132 ? -7.745 10.146 6.812 1.00 95.25 132 ILE A CA 1
ATOM 1040 C C . ILE A 1 132 ? -7.789 10.354 8.326 1.00 95.25 132 ILE A C 1
ATOM 1042 O O . ILE A 1 132 ? -8.464 9.630 9.054 1.00 95.25 132 ILE A O 1
ATOM 1046 N N . LEU A 1 133 ? -7.093 11.375 8.807 1.00 92.75 133 LEU A N 1
ATOM 1047 C CA . LEU A 1 133 ? -7.049 11.752 10.206 1.00 92.75 133 LEU A CA 1
ATOM 1048 C C . LEU A 1 133 ? -8.385 12.293 10.740 1.00 92.75 133 LEU A C 1
ATOM 1050 O O . LEU A 1 133 ? -8.570 12.267 11.960 1.00 92.75 133 LEU A O 1
ATOM 1054 N N . LYS A 1 134 ? -9.268 12.818 9.886 1.00 92.94 134 LYS A N 1
ATOM 1055 C CA . LYS A 1 134 ? -10.579 13.372 10.269 1.00 92.94 134 LYS A CA 1
ATOM 1056 C C . LYS A 1 134 ? -11.703 12.357 10.084 1.00 92.94 134 LYS A C 1
ATOM 1058 O O . LYS A 1 134 ? -12.560 12.220 10.949 1.00 92.94 134 LYS A O 1
ATOM 1063 N N . GLU A 1 135 ? -11.687 11.648 8.963 1.00 94.25 135 GLU A N 1
ATOM 1064 C CA . GLU A 1 135 ? -12.811 10.843 8.481 1.00 94.25 135 GLU A CA 1
ATOM 1065 C C . GLU A 1 135 ? -12.492 9.342 8.406 1.00 94.25 135 GLU A C 1
ATOM 1067 O O . GLU A 1 135 ? -13.396 8.515 8.270 1.00 94.25 135 GLU A O 1
ATOM 1072 N N . GLY A 1 136 ? -11.220 8.967 8.545 1.00 93.88 136 GLY A N 1
ATOM 1073 C CA . GLY A 1 136 ? -10.740 7.604 8.354 1.00 93.88 136 GLY A CA 1
ATOM 1074 C C . GLY A 1 136 ? -10.344 7.298 6.910 1.00 93.88 136 GLY A C 1
ATOM 1075 O O . GLY A 1 136 ? -10.392 8.140 6.014 1.00 93.88 136 GLY A O 1
ATOM 1076 N N . LEU A 1 137 ? -9.924 6.055 6.678 1.00 93.25 137 LEU A N 1
ATOM 1077 C CA . LEU A 1 137 ? -9.519 5.596 5.353 1.00 93.25 137 LEU A CA 1
ATOM 1078 C C . LEU A 1 137 ? -10.714 5.588 4.389 1.00 93.25 137 LEU A C 1
ATOM 1080 O O . LEU A 1 137 ? -11.729 4.946 4.654 1.00 93.25 137 LEU A O 1
ATOM 1084 N N . LYS A 1 138 ? -10.566 6.270 3.248 1.00 92.62 138 LYS A N 1
ATOM 1085 C CA . LYS A 1 138 ? -11.584 6.332 2.191 1.00 92.62 138 LYS A CA 1
ATOM 1086 C C . LYS A 1 138 ? -11.269 5.309 1.091 1.00 92.62 138 LYS A C 1
ATOM 1088 O O . LYS A 1 138 ? -10.319 5.527 0.325 1.00 92.62 138 LYS A O 1
ATOM 1093 N N . PRO A 1 139 ? -12.011 4.189 0.998 1.00 93.00 139 PRO A N 1
ATOM 1094 C CA . PRO A 1 139 ? -11.865 3.274 -0.126 1.00 93.00 139 PRO A CA 1
ATOM 1095 C C . PRO A 1 139 ? -12.262 3.969 -1.428 1.00 93.00 139 PRO A C 1
ATOM 1097 O O . PRO A 1 139 ? -13.137 4.834 -1.445 1.00 93.00 139 PRO A O 1
ATOM 1100 N N . LYS A 1 140 ? -11.607 3.592 -2.526 1.00 90.06 140 LYS A N 1
ATOM 1101 C CA . LYS A 1 140 ? -11.930 4.099 -3.862 1.00 90.06 140 LYS A CA 1
ATOM 1102 C C . LYS A 1 140 ? -12.567 2.982 -4.669 1.00 90.06 140 LYS A C 1
ATOM 1104 O O . LYS A 1 140 ? -12.165 1.823 -4.550 1.00 90.06 140 LYS A O 1
ATOM 1109 N N . LYS A 1 141 ? -13.559 3.339 -5.485 1.00 88.25 141 LYS A N 1
ATOM 1110 C CA . LYS A 1 141 ? -14.136 2.413 -6.456 1.00 88.25 141 LYS A CA 1
ATOM 1111 C C . LYS A 1 141 ? -13.029 1.966 -7.405 1.00 88.25 141 LYS A C 1
ATOM 1113 O O . LYS A 1 141 ? -12.299 2.804 -7.933 1.00 88.25 141 LYS A O 1
ATOM 1118 N N . ILE A 1 142 ? -12.896 0.661 -7.597 1.00 80.94 142 ILE A N 1
ATOM 1119 C CA . ILE A 1 142 ? -11.941 0.121 -8.560 1.00 80.94 142 ILE A CA 1
ATOM 1120 C C . ILE A 1 142 ? -12.499 0.418 -9.955 1.00 80.94 142 ILE A C 1
ATOM 1122 O O . ILE A 1 142 ? -13.558 -0.088 -10.331 1.00 80.94 142 ILE A O 1
ATOM 1126 N N . GLY A 1 143 ? -11.831 1.320 -10.676 1.00 66.94 143 GLY A N 1
ATOM 1127 C CA . GLY A 1 143 ? -12.236 1.735 -12.016 1.00 66.94 143 GLY A CA 1
ATOM 1128 C C . GLY A 1 143 ? -12.123 0.596 -13.029 1.00 66.94 143 GLY A C 1
ATOM 1129 O O . GLY A 1 143 ? -11.258 -0.269 -12.915 1.00 66.94 143 GLY A O 1
ATOM 1130 N N . SER A 1 144 ? -12.985 0.624 -14.046 1.00 53.84 144 SER A N 1
ATOM 1131 C CA . SER A 1 144 ? -12.973 -0.300 -15.192 1.00 53.84 144 SER A CA 1
ATOM 1132 C C . SER A 1 144 ? -11.896 0.023 -16.233 1.00 53.84 144 SER A C 1
ATOM 1134 O O . SER A 1 144 ? -11.881 -0.575 -17.302 1.00 53.84 144 SER A O 1
ATOM 1136 N N . GLU A 1 145 ? -11.072 1.039 -15.974 1.00 52.50 145 GLU A N 1
ATOM 1137 C CA . GLU A 1 145 ? -10.238 1.697 -16.988 1.00 52.50 145 GLU A CA 1
ATOM 1138 C C . GLU A 1 145 ? -8.997 0.887 -17.361 1.00 52.50 145 GLU A C 1
ATOM 1140 O O . GLU A 1 145 ? -8.457 1.032 -18.456 1.00 52.50 145 GLU A O 1
ATOM 1145 N N . HIS A 1 146 ? -8.568 -0.015 -16.483 1.00 50.31 146 HIS A N 1
ATOM 1146 C CA . HIS A 1 146 ? -7.577 -1.012 -16.841 1.00 50.31 146 HIS A CA 1
ATOM 1147 C C . HIS A 1 146 ? -8.323 -2.219 -17.392 1.00 50.31 146 HIS A C 1
ATOM 1149 O O . HIS A 1 146 ? -9.195 -2.755 -16.714 1.00 50.31 146 HIS A O 1
ATOM 1155 N N . LEU A 1 147 ? -7.994 -2.591 -18.633 1.00 43.84 147 LEU A N 1
ATOM 1156 C CA . LEU A 1 147 ? -8.482 -3.751 -19.385 1.00 43.84 147 LEU A CA 1
ATOM 1157 C C . LEU A 1 147 ? -8.147 -5.058 -18.654 1.00 43.84 147 LEU A C 1
ATOM 1159 O O . LEU A 1 147 ? -7.329 -5.858 -19.101 1.00 43.84 147 LEU A O 1
ATOM 1163 N N . THR A 1 148 ? -8.734 -5.261 -17.487 1.00 49.78 148 THR A N 1
ATOM 1164 C CA . THR A 1 148 ? -8.612 -6.497 -16.748 1.00 49.78 148 THR A CA 1
ATOM 1165 C C . THR A 1 148 ? -9.609 -7.458 -17.375 1.00 49.78 148 THR A C 1
ATOM 1167 O O . THR A 1 148 ? -10.778 -7.139 -17.599 1.00 49.78 148 THR A O 1
ATOM 1170 N N . TYR A 1 149 ? -9.133 -8.652 -17.723 1.00 49.31 149 TYR A N 1
ATOM 1171 C CA . TYR A 1 149 ? -9.954 -9.701 -18.336 1.00 49.31 149 TYR A CA 1
ATOM 1172 C C . TYR A 1 149 ? -11.108 -10.164 -17.427 1.00 49.31 149 TYR A C 1
ATOM 1174 O O . TYR A 1 149 ? -11.976 -10.922 -17.859 1.00 49.31 149 TYR A O 1
ATOM 1182 N N . ILE A 1 150 ? -11.136 -9.710 -16.171 1.00 54.69 150 ILE A N 1
ATOM 1183 C CA . ILE A 1 150 ? -12.126 -10.080 -15.173 1.00 54.69 150 ILE A CA 1
ATOM 1184 C C . ILE A 1 150 ? -12.957 -8.848 -14.824 1.00 54.69 150 ILE A C 1
ATOM 1186 O O . ILE A 1 150 ? -12.448 -7.785 -14.490 1.00 54.69 150 ILE A O 1
ATOM 1190 N N . SER A 1 151 ? -14.271 -9.028 -14.916 1.00 54.53 151 SER A N 1
ATOM 1191 C CA . SER A 1 151 ? -15.351 -8.048 -14.788 1.00 54.53 151 SER A CA 1
ATOM 1192 C C . SER A 1 151 ? -15.482 -7.404 -13.387 1.00 54.53 151 SER A C 1
ATOM 1194 O O . SER A 1 151 ? -16.584 -7.343 -12.831 1.00 54.53 151 SER A O 1
ATOM 1196 N N . ILE A 1 152 ? -14.393 -6.885 -12.811 1.00 61.12 152 ILE A N 1
ATOM 1197 C CA . ILE A 1 152 ? -14.376 -6.147 -11.533 1.00 61.12 152 ILE A CA 1
ATOM 1198 C C . ILE A 1 152 ? -15.358 -4.971 -11.583 1.00 61.12 152 ILE A C 1
ATOM 1200 O O . ILE A 1 152 ? -16.042 -4.675 -10.603 1.00 61.12 152 ILE A O 1
ATOM 1204 N N . SER A 1 153 ? -15.497 -4.354 -12.761 1.00 59.62 153 SER A N 1
ATOM 1205 C CA . SER A 1 153 ? -16.386 -3.218 -13.010 1.00 59.62 153 SER A CA 1
ATOM 1206 C C . SER A 1 153 ? -17.852 -3.480 -12.652 1.00 59.62 153 SER A C 1
ATOM 1208 O O . SER A 1 153 ? -18.542 -2.555 -12.228 1.00 59.62 153 SER A O 1
ATOM 1210 N N . LYS A 1 154 ? -18.329 -4.731 -12.749 1.00 65.12 154 LYS A N 1
ATOM 1211 C CA . LYS A 1 154 ? -19.720 -5.090 -12.411 1.00 65.12 154 LYS A CA 1
ATOM 1212 C C . LYS A 1 154 ? -19.970 -5.219 -10.910 1.00 65.12 154 LYS A C 1
ATOM 1214 O O . LYS A 1 154 ? -21.120 -5.183 -10.493 1.00 65.12 154 LYS A O 1
ATOM 1219 N N . GLN A 1 155 ? -18.921 -5.369 -10.106 1.00 70.00 155 GLN A N 1
ATOM 1220 C CA . GLN A 1 155 ? -19.046 -5.699 -8.685 1.00 70.00 155 GLN A CA 1
ATOM 1221 C C . GLN A 1 155 ? -19.055 -4.471 -7.767 1.00 70.00 155 GLN A C 1
ATOM 1223 O O . GLN A 1 155 ? -19.221 -4.622 -6.562 1.00 70.00 155 GLN A O 1
ATOM 1228 N N . ASN A 1 156 ? -18.896 -3.253 -8.309 1.00 83.94 156 ASN A N 1
ATOM 1229 C CA . ASN A 1 156 ? -18.870 -2.004 -7.531 1.00 83.94 156 ASN A CA 1
ATOM 1230 C C . ASN A 1 156 ? -17.950 -2.074 -6.292 1.00 83.94 156 ASN A C 1
ATOM 1232 O O . ASN A 1 156 ? -18.270 -1.530 -5.236 1.00 83.94 156 ASN A O 1
ATOM 1236 N N . ILE A 1 157 ? -16.804 -2.746 -6.421 1.00 88.69 157 ILE A N 1
ATOM 1237 C CA . ILE A 1 157 ? -15.879 -2.947 -5.304 1.00 88.69 157 ILE A CA 1
ATOM 1238 C C . ILE A 1 157 ? -15.200 -1.619 -4.971 1.00 88.69 157 ILE A C 1
ATOM 1240 O O . ILE A 1 157 ? -14.594 -0.976 -5.834 1.00 88.69 157 ILE A O 1
ATOM 1244 N N . CYS A 1 158 ? -15.281 -1.234 -3.699 1.00 92.19 158 CYS A N 1
ATOM 1245 C CA . CYS A 1 158 ? -14.580 -0.089 -3.135 1.00 92.19 158 CYS A CA 1
ATOM 1246 C C . CYS A 1 158 ? -13.493 -0.603 -2.195 1.00 92.19 158 CYS A C 1
ATOM 1248 O O . CYS A 1 158 ? -13.798 -1.150 -1.140 1.00 92.19 158 CYS A O 1
ATOM 1250 N N . ALA A 1 159 ? -12.229 -0.408 -2.558 1.00 95.00 159 ALA A N 1
ATOM 1251 C CA . ALA A 1 159 ? -11.101 -0.942 -1.803 1.00 95.00 159 ALA A CA 1
ATOM 1252 C C . ALA A 1 159 ? -10.017 0.114 -1.564 1.00 95.00 159 ALA A C 1
ATOM 1254 O O . ALA A 1 159 ? -9.944 1.154 -2.230 1.00 95.00 159 ALA A O 1
ATOM 1255 N N . LEU A 1 160 ? -9.148 -0.157 -0.593 1.00 95.56 160 LEU A N 1
ATOM 1256 C CA . LEU A 1 160 ? -7.873 0.532 -0.453 1.00 95.56 160 LEU A CA 1
ATOM 1257 C C . LEU A 1 160 ? -6.796 -0.239 -1.211 1.00 95.56 160 LEU A C 1
ATOM 1259 O O . LEU A 1 160 ? -6.698 -1.448 -1.065 1.00 95.56 160 LEU A O 1
ATOM 1263 N N . PHE A 1 161 ? -5.953 0.464 -1.959 1.00 94.81 161 PHE A N 1
ATOM 1264 C CA . PHE A 1 161 ? -4.785 -0.135 -2.599 1.00 94.81 161 PHE A CA 1
ATOM 1265 C C . PHE A 1 161 ? -3.596 -0.112 -1.641 1.00 94.81 161 PHE A C 1
ATOM 1267 O O . PHE A 1 161 ? -3.272 0.945 -1.094 1.00 94.81 161 PHE A O 1
ATOM 1274 N N . PHE A 1 162 ? -2.970 -1.267 -1.457 1.00 96.94 162 PHE A N 1
ATOM 1275 C CA . PHE A 1 162 ? -1.701 -1.451 -0.764 1.00 96.94 162 PHE A CA 1
ATOM 1276 C C . PHE A 1 162 ? -0.735 -2.190 -1.691 1.00 96.94 162 PHE A C 1
ATOM 1278 O O . PHE A 1 162 ? -1.153 -3.042 -2.467 1.00 96.94 162 PHE A O 1
ATOM 1285 N N . GLY A 1 163 ? 0.552 -1.891 -1.596 1.00 95.31 163 GLY A N 1
ATOM 1286 C CA . GLY A 1 163 ? 1.615 -2.619 -2.283 1.00 95.31 163 GLY A CA 1
ATOM 1287 C C . GLY A 1 163 ? 2.683 -3.073 -1.300 1.00 95.31 163 GLY A C 1
ATOM 1288 O O . GLY A 1 163 ? 2.702 -2.654 -0.139 1.00 95.31 163 GLY A O 1
ATOM 1289 N N . VAL A 1 164 ? 3.593 -3.922 -1.757 1.00 95.00 164 VAL A N 1
ATOM 1290 C CA . VAL A 1 164 ? 4.783 -4.255 -0.969 1.00 95.00 164 VAL A CA 1
ATOM 1291 C C . VAL A 1 164 ? 5.761 -3.072 -1.033 1.00 95.00 164 VAL A C 1
ATOM 1293 O O . VAL A 1 164 ? 6.039 -2.593 -2.133 1.00 95.00 164 VAL A O 1
ATOM 1296 N N . PRO A 1 165 ? 6.250 -2.542 0.106 1.00 88.50 165 PRO A N 1
ATOM 1297 C CA . PRO A 1 165 ? 7.188 -1.423 0.093 1.00 88.50 165 PRO A CA 1
ATOM 1298 C C . PRO A 1 165 ? 8.483 -1.810 -0.633 1.00 88.50 165 PRO A C 1
ATOM 1300 O O . PRO A 1 165 ? 9.017 -2.894 -0.409 1.00 88.50 165 PRO A O 1
ATOM 1303 N N . GLY A 1 166 ? 8.985 -0.918 -1.490 1.00 82.06 166 GLY A N 1
ATOM 1304 C CA . GLY A 1 166 ? 10.270 -1.097 -2.167 1.00 82.06 166 GLY A CA 1
ATOM 1305 C C . GLY A 1 166 ? 11.453 -1.042 -1.195 1.00 82.06 166 GLY A C 1
ATOM 1306 O O . GLY A 1 166 ? 11.423 -0.309 -0.201 1.00 82.06 166 GLY A O 1
ATOM 1307 N N . ASP A 1 167 ? 12.504 -1.805 -1.497 1.00 73.44 167 ASP A N 1
ATOM 1308 C CA . ASP A 1 167 ? 13.755 -1.790 -0.738 1.00 73.44 167 ASP A CA 1
ATOM 1309 C C . ASP A 1 167 ? 14.506 -0.477 -1.009 1.00 73.44 167 ASP A C 1
ATOM 1311 O O . ASP A 1 167 ? 15.039 -0.271 -2.095 1.00 73.44 167 ASP A O 1
ATOM 1315 N N . GLY A 1 168 ? 14.584 0.411 -0.015 1.00 65.06 168 GLY A N 1
ATOM 1316 C CA . GLY A 1 168 ? 15.528 1.534 -0.046 1.00 65.06 168 GLY A CA 1
ATOM 1317 C C . GLY A 1 168 ? 15.189 2.690 -0.993 1.00 65.06 168 GLY A C 1
ATOM 1318 O O . GLY A 1 168 ? 16.041 3.554 -1.203 1.00 65.06 168 GLY A O 1
ATOM 1319 N N . ASP A 1 169 ? 13.969 2.760 -1.532 1.00 60.81 169 ASP A N 1
ATOM 1320 C CA . ASP A 1 169 ? 13.549 3.935 -2.294 1.00 60.81 169 ASP A CA 1
ATOM 1321 C C . ASP A 1 169 ? 13.414 5.138 -1.361 1.00 60.81 169 ASP A C 1
ATOM 1323 O O . ASP A 1 169 ? 12.464 5.255 -0.582 1.00 60.81 169 ASP A O 1
ATOM 1327 N N . ALA A 1 170 ? 14.393 6.040 -1.454 1.00 68.31 170 ALA A N 1
ATOM 1328 C CA . ALA A 1 170 ? 14.365 7.316 -0.755 1.00 68.31 170 ALA A CA 1
ATOM 1329 C C . ALA A 1 170 ? 13.138 8.143 -1.172 1.00 68.31 170 ALA A C 1
ATOM 1331 O O . ALA A 1 170 ? 12.542 8.784 -0.315 1.00 68.31 170 ALA A O 1
ATOM 1332 N N . HIS A 1 171 ? 12.741 8.069 -2.454 1.00 76.69 171 HIS A N 1
ATOM 1333 C CA . HIS A 1 171 ? 11.670 8.866 -3.064 1.00 76.69 171 HIS A CA 1
ATOM 1334 C C . HIS A 1 171 ? 10.471 8.010 -3.481 1.00 76.69 171 HIS A C 1
ATOM 1336 O O . HIS A 1 171 ? 10.638 7.014 -4.182 1.00 76.69 171 HIS A O 1
ATOM 1342 N N . ASP A 1 172 ? 9.262 8.442 -3.132 1.00 82.69 172 ASP A N 1
ATOM 1343 C CA . ASP A 1 172 ? 8.007 7.750 -3.447 1.00 82.69 172 ASP A CA 1
ATOM 1344 C C . ASP A 1 172 ? 7.189 8.546 -4.471 1.00 82.69 172 ASP A C 1
ATOM 1346 O O . ASP A 1 172 ? 7.136 9.771 -4.426 1.00 82.69 172 ASP A O 1
ATOM 1350 N N . TRP A 1 173 ? 6.565 7.879 -5.441 1.00 84.44 173 TRP A N 1
ATOM 1351 C CA . TRP A 1 173 ? 5.813 8.547 -6.515 1.00 84.44 173 TRP A CA 1
ATOM 1352 C C . TRP A 1 173 ? 4.350 8.824 -6.160 1.00 84.44 173 TRP A C 1
ATOM 1354 O O . TRP A 1 173 ? 3.655 9.518 -6.910 1.00 84.44 173 TRP A O 1
ATOM 1364 N N . TYR A 1 174 ? 3.876 8.290 -5.034 1.00 87.06 174 TYR A N 1
ATOM 1365 C CA . TYR A 1 174 ? 2.464 8.277 -4.662 1.00 87.06 174 TYR A CA 1
ATOM 1366 C C . TYR A 1 174 ? 2.108 9.262 -3.545 1.00 87.06 174 TYR A C 1
ATOM 1368 O O . TYR A 1 174 ? 0.919 9.502 -3.314 1.00 87.06 174 TYR A O 1
ATOM 1376 N N . GLY A 1 175 ? 3.100 9.858 -2.882 1.00 93.12 175 GLY A N 1
ATOM 1377 C CA . GLY A 1 175 ? 2.897 10.933 -1.917 1.00 93.12 175 GLY A CA 1
ATOM 1378 C C . GLY A 1 175 ? 4.006 11.019 -0.875 1.00 93.12 175 GLY A C 1
ATOM 1379 O O . GLY A 1 175 ? 5.128 10.581 -1.100 1.00 93.12 175 GLY A O 1
ATOM 1380 N N . ASN A 1 176 ? 3.661 11.580 0.280 1.00 95.12 176 ASN A N 1
ATOM 1381 C CA . ASN A 1 176 ? 4.610 11.964 1.324 1.00 95.12 176 ASN A CA 1
ATOM 1382 C C . ASN A 1 176 ? 4.508 11.094 2.572 1.00 95.12 176 ASN A C 1
ATOM 1384 O O . ASN A 1 176 ? 5.423 11.079 3.383 1.00 95.12 176 ASN A O 1
ATOM 1388 N N . ILE A 1 177 ? 3.378 10.421 2.787 1.00 96.12 177 ILE A N 1
ATOM 1389 C CA . ILE A 1 177 ? 3.122 9.706 4.037 1.00 96.12 177 ILE A CA 1
ATOM 1390 C C . ILE A 1 177 ? 2.807 8.263 3.714 1.00 96.12 177 ILE A C 1
ATOM 1392 O O . ILE A 1 177 ? 1.792 7.961 3.087 1.00 96.12 177 ILE A O 1
ATOM 1396 N N . ARG A 1 178 ? 3.671 7.366 4.176 1.00 96.12 178 ARG A N 1
ATOM 1397 C CA . ARG A 1 178 ? 3.495 5.929 4.042 1.00 96.12 178 ARG A CA 1
ATOM 1398 C C . ARG A 1 178 ? 2.773 5.386 5.262 1.00 96.12 178 ARG A C 1
ATOM 1400 O O . ARG A 1 178 ? 3.223 5.541 6.392 1.00 96.12 178 ARG A O 1
ATOM 1407 N N . LEU A 1 179 ? 1.647 4.732 5.010 1.00 96.75 179 LEU A N 1
ATOM 1408 C CA . LEU A 1 179 ? 0.905 3.936 5.977 1.00 96.75 179 LEU A CA 1
ATOM 1409 C C . LEU A 1 179 ? 1.342 2.486 5.799 1.00 96.75 179 LEU A C 1
ATOM 1411 O O . LEU A 1 179 ? 0.965 1.841 4.820 1.00 96.75 179 LEU A O 1
ATOM 1415 N N . LYS A 1 180 ? 2.182 1.999 6.705 1.00 96.81 180 LYS A N 1
ATOM 1416 C CA . LYS A 1 180 ? 2.788 0.669 6.664 1.00 96.81 180 LYS A CA 1
ATOM 1417 C C . LYS A 1 180 ? 2.142 -0.213 7.723 1.00 96.81 180 LYS A C 1
ATOM 1419 O O . LYS A 1 180 ? 2.011 0.200 8.867 1.00 96.81 180 LYS A O 1
ATOM 1424 N N . VAL A 1 181 ? 1.755 -1.430 7.363 1.00 97.81 181 VAL A N 1
ATOM 1425 C CA . VAL A 1 181 ? 1.170 -2.398 8.297 1.00 97.81 181 VAL A CA 1
ATOM 1426 C C . VAL A 1 181 ? 1.896 -3.730 8.178 1.00 97.81 181 VAL A C 1
ATOM 1428 O O . VAL A 1 181 ? 2.263 -4.158 7.081 1.00 97.81 181 VAL A O 1
ATOM 1431 N N . GLU A 1 182 ? 2.129 -4.377 9.317 1.00 98.12 182 GLU A N 1
ATOM 1432 C CA . GLU A 1 182 ? 2.647 -5.741 9.356 1.00 98.12 182 GLU A CA 1
ATOM 1433 C C . GLU A 1 182 ? 1.602 -6.695 8.768 1.00 98.12 182 GLU A C 1
ATOM 1435 O O . GLU A 1 182 ? 0.464 -6.781 9.241 1.00 98.12 182 GLU A O 1
ATOM 1440 N N . PHE A 1 183 ? 1.985 -7.399 7.706 1.00 98.00 183 PHE A N 1
ATOM 1441 C CA . PHE A 1 183 ? 1.048 -8.160 6.888 1.00 98.00 183 PHE A CA 1
ATOM 1442 C C . PHE A 1 183 ? 0.400 -9.299 7.683 1.00 98.00 183 PHE A C 1
ATOM 1444 O O . PHE A 1 183 ? -0.821 -9.452 7.673 1.00 98.00 183 PHE A O 1
ATOM 1451 N N . ASN A 1 184 ? 1.198 -10.040 8.453 1.00 97.38 184 ASN A N 1
ATOM 1452 C CA . ASN A 1 184 ? 0.698 -11.149 9.261 1.00 97.38 184 ASN A CA 1
ATOM 1453 C C . ASN A 1 184 ? -0.209 -10.705 10.400 1.00 97.38 184 ASN A C 1
ATOM 1455 O O . ASN A 1 184 ? -1.261 -11.312 10.608 1.00 97.38 184 ASN A O 1
ATOM 1459 N N . ARG A 1 185 ? 0.133 -9.603 11.067 1.00 97.44 185 ARG A N 1
ATOM 1460 C CA . ARG A 1 185 ? -0.740 -8.996 12.069 1.00 97.44 185 ARG A CA 1
ATOM 1461 C C . ARG A 1 185 ? -2.091 -8.606 11.470 1.00 97.44 185 ARG A C 1
ATOM 1463 O O . ARG A 1 185 ? -3.128 -8.928 12.039 1.00 97.44 185 ARG A O 1
ATOM 1470 N N . MET A 1 186 ? -2.099 -7.982 10.291 1.00 97.50 186 MET A N 1
ATOM 1471 C CA . MET A 1 186 ? -3.344 -7.636 9.601 1.00 97.50 186 MET A CA 1
ATOM 1472 C C . MET A 1 186 ? -4.196 -8.878 9.298 1.00 97.50 186 MET A C 1
ATOM 1474 O O . MET A 1 186 ? -5.401 -8.863 9.552 1.00 97.50 186 MET A O 1
ATOM 1478 N N . LEU A 1 187 ? -3.593 -9.957 8.785 1.00 97.12 187 LEU A N 1
ATOM 1479 C CA . LEU A 1 187 ? -4.313 -11.203 8.503 1.00 97.12 187 LEU A CA 1
ATOM 1480 C C . LEU A 1 187 ? -4.910 -11.827 9.773 1.00 97.12 187 LEU A C 1
ATOM 1482 O O . LEU A 1 187 ? -6.055 -12.269 9.740 1.00 97.12 187 LEU A O 1
ATOM 1486 N N . GLN A 1 188 ? -4.169 -11.825 10.884 1.00 96.69 188 GLN A N 1
ATOM 1487 C CA . GLN A 1 188 ? -4.625 -12.338 12.183 1.00 96.69 188 GLN A CA 1
ATOM 1488 C C . GLN A 1 188 ? -5.702 -11.463 12.829 1.00 96.69 188 GLN A C 1
ATOM 1490 O O . GLN A 1 188 ? -6.563 -11.959 13.541 1.00 96.69 188 GLN A O 1
ATOM 1495 N N . GLU A 1 189 ? -5.664 -10.149 12.629 1.00 96.94 189 GLU A N 1
ATOM 1496 C CA . GLU A 1 189 ? -6.614 -9.250 13.277 1.00 96.94 189 GLU A CA 1
ATOM 1497 C C . GLU A 1 189 ? -7.919 -9.082 12.485 1.00 96.94 189 GLU A C 1
ATOM 1499 O O . GLU A 1 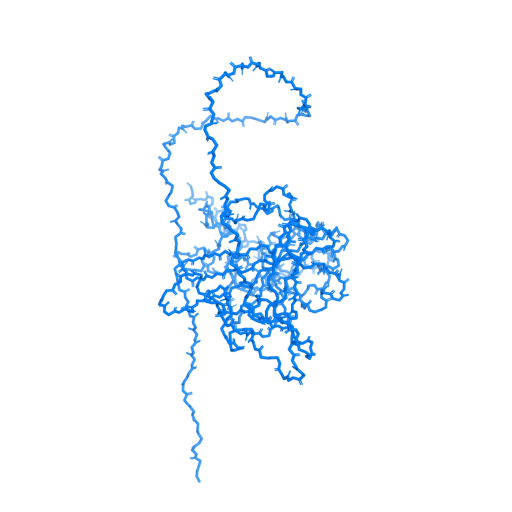189 ? -8.962 -8.813 13.090 1.00 96.94 189 GLU A O 1
ATOM 1504 N N . ILE A 1 190 ? -7.873 -9.219 11.158 1.00 96.12 190 ILE A N 1
ATOM 1505 C CA . ILE A 1 190 ? -9.013 -8.985 10.255 1.00 96.12 190 ILE A CA 1
ATOM 1506 C C . ILE A 1 190 ? -9.606 -10.299 9.725 1.00 96.12 190 ILE A C 1
ATOM 1508 O O . ILE A 1 190 ? -10.803 -10.357 9.458 1.00 96.12 190 ILE A O 1
ATOM 1512 N N . HIS A 1 191 ? -8.802 -11.359 9.594 1.00 96.56 191 HIS A N 1
ATOM 1513 C CA . HIS A 1 191 ? -9.188 -12.638 8.982 1.00 96.56 191 HIS A CA 1
ATOM 1514 C C . HIS A 1 191 ? -9.854 -12.496 7.596 1.00 96.56 191 HIS A C 1
ATOM 1516 O O . HIS A 1 191 ? -10.936 -13.050 7.365 1.00 96.56 191 HIS A O 1
ATOM 1522 N N . PRO A 1 192 ? -9.250 -11.748 6.651 1.00 97.38 192 PRO A N 1
ATOM 1523 C CA . PRO A 1 192 ? -9.850 -11.564 5.340 1.00 97.38 192 PRO A CA 1
ATOM 1524 C C . PRO A 1 192 ? -9.827 -12.869 4.534 1.00 97.38 192 PRO A C 1
ATOM 1526 O O . PRO A 1 192 ? -8.900 -13.675 4.627 1.00 97.38 192 PRO A O 1
ATOM 1529 N N . ARG A 1 193 ? -10.827 -13.040 3.668 1.00 97.88 193 ARG A N 1
ATOM 1530 C CA . ARG A 1 193 ? -10.745 -13.962 2.533 1.00 97.88 193 ARG A CA 1
ATOM 1531 C C . ARG A 1 193 ? -9.859 -13.346 1.463 1.00 97.88 193 ARG A C 1
ATOM 1533 O O . ARG A 1 193 ? -9.826 -12.125 1.311 1.00 97.88 193 ARG A O 1
ATOM 1540 N N . VAL A 1 194 ? -9.184 -14.209 0.716 1.00 97.88 194 VAL A N 1
ATOM 1541 C CA . VAL A 1 194 ? -8.232 -13.817 -0.320 1.00 97.88 194 VAL A CA 1
ATOM 1542 C C . VAL A 1 194 ? -8.735 -14.336 -1.656 1.00 97.88 194 VAL A C 1
ATOM 1544 O O . VAL A 1 194 ? -8.989 -15.532 -1.804 1.00 97.88 194 VAL A O 1
ATOM 1547 N N . TYR A 1 195 ? -8.870 -13.441 -2.625 1.00 95.38 195 TYR A N 1
ATOM 1548 C CA . TYR A 1 195 ? -9.235 -13.789 -3.993 1.00 95.38 195 TYR A CA 1
ATOM 1549 C C . TYR A 1 195 ? -8.175 -13.292 -4.961 1.00 95.38 195 TYR A C 1
ATOM 1551 O O . TYR A 1 195 ? -7.650 -12.188 -4.801 1.00 95.38 195 TYR A O 1
ATOM 1559 N N . PHE A 1 196 ? -7.881 -14.096 -5.977 1.00 93.19 196 PHE A N 1
ATOM 1560 C CA . PHE A 1 196 ? -7.042 -13.657 -7.080 1.00 93.19 196 PHE A CA 1
ATOM 1561 C C . PHE A 1 196 ? -7.886 -12.847 -8.059 1.00 93.19 196 PHE A C 1
ATOM 1563 O O . PHE A 1 196 ? -8.939 -13.311 -8.500 1.00 93.19 196 PHE A O 1
ATOM 1570 N N . VAL A 1 197 ? -7.437 -11.632 -8.370 1.00 90.00 197 VAL A N 1
ATOM 1571 C CA . VAL A 1 197 ? -8.200 -10.698 -9.198 1.00 90.00 197 VAL A CA 1
ATOM 1572 C C . VAL A 1 197 ? -7.690 -10.711 -10.629 1.00 90.00 197 VAL A C 1
ATOM 1574 O O . VAL A 1 197 ? -8.443 -11.067 -11.528 1.00 90.00 197 VAL A O 1
ATOM 1577 N N . ASP A 1 198 ? -6.428 -10.356 -10.854 1.00 88.44 198 ASP A N 1
ATOM 1578 C CA . ASP A 1 198 ? -5.820 -10.331 -12.184 1.00 88.44 198 ASP A CA 1
ATOM 1579 C C . ASP A 1 198 ? -4.287 -10.212 -12.126 1.00 88.44 198 ASP A C 1
ATOM 1581 O O . ASP A 1 198 ? -3.682 -10.075 -11.056 1.00 88.44 198 ASP A O 1
ATOM 1585 N N . VAL A 1 199 ? -3.678 -10.277 -13.316 1.00 87.50 199 VAL A N 1
ATOM 1586 C CA . VAL A 1 199 ? -2.332 -9.773 -13.597 1.00 87.50 199 VAL A CA 1
ATOM 1587 C C . VAL A 1 199 ? -2.464 -8.622 -14.586 1.00 87.50 199 VAL A C 1
ATOM 1589 O O . VAL A 1 199 ? -3.116 -8.762 -15.622 1.00 87.50 199 VAL A O 1
ATOM 1592 N N . VAL A 1 200 ? -1.831 -7.495 -14.281 1.00 85.31 200 VAL A N 1
ATOM 1593 C CA . VAL A 1 200 ? -1.693 -6.358 -15.188 1.00 85.31 200 VAL A CA 1
ATOM 1594 C C . VAL A 1 200 ? -0.287 -6.369 -15.765 1.00 85.31 200 VAL A C 1
ATOM 1596 O O . VAL A 1 200 ? 0.689 -6.258 -15.023 1.00 85.31 200 VAL A O 1
ATOM 1599 N N . ASP A 1 201 ? -0.188 -6.476 -17.086 1.00 82.56 201 ASP A N 1
ATOM 1600 C CA . ASP A 1 201 ? 1.085 -6.419 -17.797 1.00 82.56 201 ASP A CA 1
ATOM 1601 C C . ASP A 1 201 ? 1.406 -4.987 -18.236 1.00 82.56 201 ASP A C 1
ATOM 1603 O O . ASP A 1 201 ? 0.602 -4.298 -18.868 1.00 82.56 201 ASP A O 1
ATOM 1607 N N . PHE A 1 202 ? 2.628 -4.557 -17.945 1.00 81.12 202 PHE A N 1
ATOM 1608 C CA . PHE A 1 202 ? 3.224 -3.324 -18.438 1.00 81.12 202 PHE A CA 1
ATOM 1609 C C . PHE A 1 202 ? 4.369 -3.651 -19.402 1.00 81.12 202 PHE A C 1
ATOM 1611 O O . PHE A 1 202 ? 4.856 -4.778 -19.502 1.00 81.12 202 PHE A O 1
ATOM 1618 N N . LYS A 1 203 ? 4.867 -2.636 -20.118 1.00 79.81 203 LYS A N 1
ATOM 1619 C CA . LYS A 1 203 ? 5.966 -2.824 -21.080 1.00 79.81 203 LYS A CA 1
ATOM 1620 C C . LYS A 1 203 ? 7.224 -3.428 -20.436 1.00 79.81 203 LYS A C 1
ATOM 1622 O O . LYS A 1 203 ? 7.943 -4.178 -21.102 1.00 79.81 203 LYS A O 1
ATOM 1627 N N . SER A 1 204 ? 7.506 -3.089 -19.178 1.00 81.44 204 SER A N 1
ATOM 1628 C CA 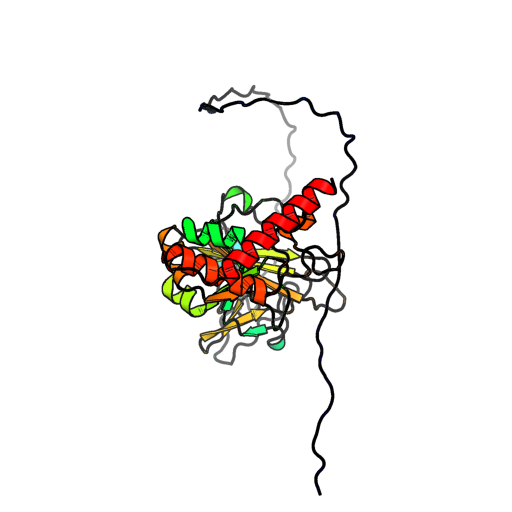. SER A 1 204 ? 8.737 -3.437 -18.448 1.00 81.44 204 SER A CA 1
ATOM 1629 C C . SER A 1 204 ? 8.510 -4.213 -17.149 1.00 81.44 204 SER A C 1
ATOM 1631 O O . SER A 1 204 ? 9.484 -4.690 -16.572 1.00 81.44 204 SER A O 1
ATOM 1633 N N . SER A 1 205 ? 7.269 -4.362 -16.698 1.00 87.94 205 SER A N 1
ATOM 1634 C CA . SER A 1 205 ? 6.915 -5.003 -15.429 1.00 87.94 205 SER A CA 1
ATOM 1635 C C . SER A 1 205 ? 5.524 -5.627 -15.512 1.00 87.94 205 SER A C 1
ATOM 1637 O O . SER A 1 205 ? 4.821 -5.450 -16.502 1.00 87.94 205 SER A O 1
ATOM 1639 N N . SER A 1 206 ? 5.127 -6.357 -14.484 1.00 89.31 206 SER A N 1
ATOM 1640 C CA . SER A 1 206 ? 3.743 -6.781 -14.279 1.00 89.31 206 SER A CA 1
ATOM 1641 C C . SER A 1 206 ? 3.350 -6.573 -12.824 1.00 89.31 206 SER A C 1
ATOM 1643 O O . SER A 1 206 ? 4.211 -6.414 -11.957 1.00 89.31 206 SER A O 1
ATOM 1645 N N . ALA A 1 207 ? 2.052 -6.567 -12.547 1.00 91.50 207 ALA A N 1
ATOM 1646 C CA . ALA A 1 207 ? 1.528 -6.533 -11.192 1.00 91.50 207 ALA A CA 1
ATOM 1647 C C . ALA A 1 207 ? 0.419 -7.569 -11.023 1.00 91.50 207 ALA A C 1
ATOM 1649 O O . ALA A 1 207 ? -0.515 -7.592 -11.819 1.00 91.50 207 ALA A O 1
ATOM 1650 N N . SER A 1 208 ? 0.498 -8.409 -9.993 1.00 93.00 208 SER A N 1
ATOM 1651 C CA . SER A 1 208 ? -0.623 -9.262 -9.586 1.00 93.00 208 SER A CA 1
ATOM 1652 C C . SER A 1 208 ? -1.448 -8.570 -8.515 1.00 93.00 208 SER A C 1
ATOM 1654 O O . SER A 1 208 ? -0.889 -8.015 -7.564 1.00 93.00 208 SER A O 1
ATOM 1656 N N . ARG A 1 209 ? -2.774 -8.662 -8.624 1.00 93.69 209 ARG A N 1
ATOM 1657 C CA . ARG A 1 209 ? -3.705 -8.074 -7.656 1.00 93.69 209 ARG A CA 1
ATOM 1658 C C . ARG A 1 209 ? -4.457 -9.146 -6.887 1.00 93.69 209 ARG A C 1
ATOM 1660 O O . ARG A 1 209 ? -5.109 -10.013 -7.471 1.00 93.69 209 ARG A O 1
ATOM 1667 N N . LEU A 1 210 ? -4.405 -9.052 -5.562 1.00 95.94 210 LEU A N 1
ATOM 1668 C CA . LEU A 1 210 ? -5.169 -9.895 -4.646 1.00 95.94 210 LEU A CA 1
ATOM 1669 C C . LEU A 1 210 ? -6.204 -9.055 -3.893 1.00 95.94 210 LEU A C 1
ATOM 1671 O O . LEU A 1 210 ? -5.876 -8.009 -3.340 1.00 95.94 210 LEU A O 1
ATOM 1675 N N . LEU A 1 211 ? -7.451 -9.518 -3.836 1.00 96.19 211 LEU A N 1
ATOM 1676 C CA . LEU A 1 211 ? -8.508 -8.906 -3.032 1.00 96.19 211 LEU A CA 1
ATOM 1677 C C . LEU A 1 211 ? -8.531 -9.534 -1.640 1.00 96.19 211 LEU A C 1
ATOM 1679 O O . LEU A 1 211 ? -8.778 -10.731 -1.502 1.00 96.19 211 LEU A O 1
ATOM 1683 N N . LEU A 1 212 ? -8.321 -8.704 -0.621 1.00 97.88 212 LEU A N 1
ATOM 1684 C CA . LEU A 1 212 ? -8.508 -9.016 0.789 1.00 97.88 212 LEU A CA 1
ATOM 1685 C C . LEU A 1 212 ? -9.841 -8.427 1.245 1.00 97.88 212 LEU A C 1
ATOM 1687 O O . LEU A 1 212 ? -10.014 -7.209 1.245 1.00 97.88 212 LEU A O 1
ATOM 1691 N N . THR A 1 213 ? -10.786 -9.285 1.620 1.00 97.56 213 THR A N 1
ATOM 1692 C CA . THR A 1 213 ? -12.146 -8.852 1.971 1.00 97.56 213 THR A CA 1
ATOM 1693 C C . THR A 1 213 ? -12.802 -9.750 3.008 1.00 97.56 213 THR A C 1
ATOM 1695 O O . THR A 1 213 ? -12.569 -10.958 3.051 1.00 97.56 213 THR A O 1
ATOM 1698 N N . THR A 1 214 ? -13.675 -9.183 3.836 1.00 96.44 214 THR A N 1
ATOM 1699 C CA . THR A 1 214 ? -14.538 -9.947 4.754 1.00 96.44 214 THR A CA 1
ATOM 1700 C C . THR A 1 214 ? -15.842 -10.409 4.095 1.00 96.44 214 THR A C 1
ATOM 1702 O O . THR A 1 214 ? -16.583 -11.214 4.670 1.00 96.44 214 THR A O 1
ATOM 1705 N N . ARG A 1 215 ? -16.102 -9.993 2.848 1.00 95.88 215 ARG A N 1
ATOM 1706 C CA . ARG A 1 215 ? -17.241 -10.435 2.031 1.00 95.88 215 ARG A CA 1
ATOM 1707 C C . ARG A 1 215 ? -16.944 -11.746 1.295 1.00 95.88 215 ARG A C 1
ATOM 1709 O O . ARG A 1 215 ? -15.833 -12.285 1.341 1.00 95.88 215 ARG A O 1
ATOM 1716 N N . ARG A 1 216 ? -17.973 -12.324 0.672 1.00 95.31 216 ARG A N 1
ATOM 1717 C CA . ARG A 1 216 ? -17.855 -13.532 -0.156 1.00 95.31 216 ARG A CA 1
ATOM 1718 C C . ARG A 1 216 ? -17.999 -13.158 -1.626 1.00 95.31 216 ARG A C 1
ATOM 1720 O O . ARG A 1 216 ? -19.005 -12.567 -1.996 1.00 95.31 216 ARG A O 1
ATOM 1727 N N . TYR A 1 217 ? -17.014 -13.543 -2.432 1.00 93.25 217 TYR A N 1
ATOM 1728 C CA . TYR A 1 217 ? -16.997 -13.364 -3.886 1.00 93.25 217 TYR A CA 1
ATOM 1729 C C . TYR A 1 217 ? -16.654 -14.672 -4.607 1.00 93.25 217 TYR A C 1
ATOM 1731 O O . TYR A 1 217 ? -16.105 -14.651 -5.702 1.00 93.25 217 TYR A O 1
ATOM 1739 N N . ASP A 1 218 ? -16.990 -15.813 -4.002 1.00 91.50 218 ASP A N 1
ATOM 1740 C CA . ASP A 1 218 ? -16.686 -17.150 -4.535 1.00 91.50 218 ASP A CA 1
ATOM 1741 C C . ASP A 1 218 ? -17.222 -17.355 -5.965 1.00 91.50 218 ASP A C 1
ATOM 1743 O O . ASP A 1 218 ? -16.597 -18.031 -6.774 1.00 91.50 218 ASP A O 1
ATOM 1747 N N . ASN A 1 219 ? -18.333 -16.690 -6.300 1.00 89.69 219 ASN A N 1
ATOM 1748 C CA . ASN A 1 219 ? -18.969 -16.743 -7.621 1.00 89.69 219 ASN A CA 1
ATOM 1749 C C . ASN A 1 219 ? -18.381 -15.739 -8.634 1.00 89.69 219 ASN A C 1
ATOM 1751 O O . ASN A 1 219 ? -18.836 -15.674 -9.775 1.00 89.69 219 ASN A O 1
ATOM 1755 N N . HIS A 1 220 ? -17.424 -14.907 -8.219 1.00 86.44 220 HIS A N 1
ATOM 1756 C CA . HIS A 1 220 ? -16.872 -13.817 -9.031 1.00 86.44 220 HIS A CA 1
ATOM 1757 C C . HIS A 1 220 ? -15.366 -13.934 -9.231 1.00 86.44 220 HIS A C 1
ATOM 1759 O O . HIS A 1 220 ? -14.873 -13.602 -10.308 1.00 86.44 220 HIS A O 1
ATOM 1765 N N . PHE A 1 221 ? -14.650 -14.421 -8.218 1.00 88.56 221 PHE A N 1
ATOM 1766 C CA . PHE A 1 221 ? -13.205 -14.572 -8.254 1.00 88.56 221 PHE A CA 1
ATOM 1767 C C . PHE A 1 221 ? -12.788 -15.935 -7.699 1.00 88.56 221 PHE A C 1
ATOM 1769 O O . PHE A 1 221 ? -13.375 -16.409 -6.722 1.00 88.56 221 PHE A O 1
ATOM 1776 N N . PRO A 1 222 ? -11.738 -16.554 -8.262 1.00 91.62 222 PRO A N 1
ATOM 1777 C CA . PRO A 1 222 ? -11.147 -17.739 -7.666 1.00 91.62 222 PRO A CA 1
ATOM 1778 C C . PRO A 1 222 ? -10.540 -17.397 -6.300 1.00 91.62 222 PRO A C 1
ATOM 1780 O O . PRO A 1 222 ? -9.828 -16.398 -6.141 1.00 91.62 222 PRO A O 1
ATOM 1783 N N . ARG A 1 223 ? -10.808 -18.247 -5.303 1.00 95.31 223 ARG A N 1
ATOM 1784 C CA . ARG A 1 223 ? -10.122 -18.167 -4.010 1.00 95.31 223 ARG A CA 1
ATOM 1785 C C . ARG A 1 223 ? -8.630 -18.385 -4.211 1.00 95.31 223 ARG A C 1
ATOM 1787 O O . ARG A 1 223 ? -8.221 -19.281 -4.945 1.00 95.31 223 ARG A O 1
ATOM 1794 N N . TYR A 1 224 ? -7.836 -17.571 -3.532 1.00 96.00 224 TYR A N 1
ATOM 1795 C CA . TYR A 1 224 ? -6.390 -17.685 -3.555 1.00 96.00 224 TYR A CA 1
ATOM 1796 C C . TYR A 1 224 ? -5.903 -18.531 -2.380 1.00 96.00 224 TYR A C 1
ATOM 1798 O O . TYR A 1 224 ? -6.249 -18.246 -1.231 1.00 96.00 224 TYR A O 1
ATOM 1806 N N . ASP A 1 225 ? -5.086 -19.544 -2.662 1.00 95.75 225 ASP A N 1
ATOM 1807 C CA . ASP A 1 225 ? -4.409 -20.338 -1.639 1.00 95.75 225 ASP A CA 1
ATOM 1808 C C . ASP A 1 225 ? -2.915 -19.977 -1.598 1.00 95.75 225 ASP A C 1
ATOM 1810 O O . ASP A 1 225 ? -2.177 -20.346 -2.517 1.00 95.75 225 ASP A O 1
ATOM 1814 N N . PRO A 1 226 ? -2.433 -19.287 -0.545 1.00 96.25 226 PRO A N 1
ATOM 1815 C CA . PRO A 1 226 ? -1.025 -18.928 -0.439 1.00 96.25 226 PRO A CA 1
ATOM 1816 C C . PRO A 1 226 ? -0.120 -20.141 -0.192 1.00 96.25 226 PRO A C 1
ATOM 1818 O O . PRO A 1 226 ? 1.091 -20.010 -0.301 1.00 96.25 226 PRO A O 1
ATOM 1821 N N . LYS A 1 227 ? -0.652 -21.327 0.133 1.00 94.88 227 LYS A N 1
ATOM 1822 C CA . LYS A 1 227 ? 0.165 -22.540 0.318 1.00 94.88 227 LYS A CA 1
ATOM 1823 C C . LYS A 1 227 ? 0.641 -23.138 -1.003 1.00 94.88 227 LYS A C 1
ATOM 1825 O O . LYS A 1 227 ? 1.543 -23.975 -1.008 1.00 94.88 227 LYS A O 1
ATOM 1830 N N . VAL A 1 228 ? 0.041 -22.729 -2.120 1.00 89.12 228 VAL A N 1
ATOM 1831 C CA . VAL A 1 228 ? 0.435 -23.187 -3.450 1.00 89.12 228 VAL A CA 1
ATOM 1832 C C . VAL A 1 228 ? 1.605 -22.341 -3.936 1.00 89.12 228 VAL A C 1
ATOM 1834 O O . VAL A 1 228 ? 1.481 -21.141 -4.186 1.00 89.12 228 VAL A O 1
ATOM 1837 N N . MET A 1 229 ? 2.764 -22.978 -4.077 1.00 87.38 229 MET A N 1
ATOM 1838 C CA . MET A 1 229 ? 3.949 -22.326 -4.621 1.00 87.38 229 MET A CA 1
ATOM 1839 C C . MET A 1 229 ? 3.723 -21.914 -6.079 1.00 87.38 229 MET A C 1
ATOM 1841 O O . MET A 1 229 ? 3.119 -22.642 -6.866 1.00 87.38 229 MET A O 1
ATOM 1845 N N . GLY A 1 230 ? 4.254 -20.749 -6.440 1.00 86.62 230 GLY A N 1
ATOM 1846 C CA . GLY A 1 230 ? 4.232 -20.220 -7.798 1.00 86.62 230 GLY A CA 1
ATOM 1847 C C . GLY A 1 230 ? 3.226 -19.094 -8.043 1.00 86.62 230 GLY A C 1
ATOM 1848 O O . GLY A 1 230 ? 3.260 -18.466 -9.101 1.00 86.62 230 GLY A O 1
ATOM 1849 N N . GLY A 1 231 ? 2.364 -18.803 -7.066 1.00 91.50 231 GLY A N 1
ATOM 1850 C CA . GLY A 1 231 ? 1.506 -17.618 -7.077 1.00 91.50 231 GLY A CA 1
ATOM 1851 C C . GLY A 1 231 ? 2.233 -16.339 -6.627 1.00 91.50 231 GLY A C 1
ATOM 1852 O O . GLY A 1 231 ? 3.337 -16.400 -6.089 1.00 91.50 231 GLY A O 1
ATOM 1853 N N . PRO A 1 232 ? 1.636 -15.151 -6.802 1.00 94.50 232 PRO A N 1
ATOM 1854 C CA . PRO A 1 232 ? 2.281 -13.882 -6.449 1.00 94.50 232 PRO A CA 1
ATOM 1855 C C . PRO A 1 232 ? 2.574 -13.720 -4.946 1.00 94.50 232 PRO A C 1
ATOM 1857 O O . PRO A 1 232 ? 3.469 -12.961 -4.582 1.00 94.50 232 PRO A O 1
ATOM 1860 N N . TRP A 1 233 ? 1.868 -14.458 -4.083 1.00 96.50 233 TRP A N 1
ATOM 1861 C CA . TRP A 1 233 ? 2.122 -14.582 -2.645 1.00 96.50 233 TRP A CA 1
ATOM 1862 C C . TRP A 1 233 ? 2.186 -16.057 -2.237 1.00 96.50 233 TRP A C 1
ATOM 1864 O O . TRP A 1 233 ? 1.222 -16.797 -2.411 1.00 96.50 233 TRP A O 1
ATOM 1874 N N . TYR A 1 234 ? 3.300 -16.485 -1.663 1.00 95.44 234 TYR A N 1
ATOM 1875 C CA . TYR A 1 234 ? 3.503 -17.849 -1.194 1.00 95.44 234 TYR A CA 1
ATOM 1876 C C . TYR A 1 234 ? 3.767 -17.871 0.313 1.00 95.44 234 TYR A C 1
ATOM 1878 O O . TYR A 1 234 ? 4.533 -17.061 0.827 1.00 95.44 234 TYR A O 1
ATOM 1886 N N . ARG A 1 235 ? 3.152 -18.812 1.023 1.00 96.31 235 ARG A N 1
ATOM 1887 C CA . ARG A 1 235 ? 3.415 -19.121 2.423 1.00 96.31 235 ARG A CA 1
ATOM 1888 C C . ARG A 1 235 ? 4.080 -20.481 2.506 1.00 96.31 235 ARG A C 1
ATOM 1890 O O . ARG A 1 235 ? 3.480 -21.491 2.143 1.00 96.31 235 ARG A O 1
ATOM 1897 N N . ASP A 1 236 ? 5.304 -20.496 3.012 1.00 95.06 236 ASP A N 1
ATOM 1898 C CA . ASP A 1 236 ? 6.063 -21.731 3.143 1.00 95.06 236 ASP A CA 1
ATOM 1899 C C . ASP A 1 236 ? 5.528 -22.632 4.280 1.00 95.06 236 ASP A C 1
ATOM 1901 O O . ASP A 1 236 ? 4.734 -22.184 5.118 1.00 95.06 236 ASP A O 1
ATOM 1905 N N . PRO A 1 237 ? 5.960 -23.907 4.357 1.00 95.62 237 PRO A N 1
ATOM 1906 C CA . PRO A 1 237 ? 5.536 -24.820 5.420 1.00 95.62 237 PRO A CA 1
ATOM 1907 C C . PRO A 1 237 ? 5.901 -24.369 6.842 1.00 95.62 237 PRO A C 1
ATOM 1909 O O . PRO A 1 237 ? 5.294 -24.847 7.797 1.00 95.62 237 PRO A O 1
ATOM 1912 N N . SER A 1 238 ? 6.867 -23.456 7.002 1.00 95.62 238 SER A N 1
ATOM 1913 C CA . SER A 1 238 ? 7.216 -22.861 8.301 1.00 95.62 238 SER A CA 1
ATOM 1914 C C . SER A 1 238 ? 6.289 -21.705 8.701 1.00 95.62 238 SER A C 1
ATOM 1916 O O . SER A 1 238 ? 6.389 -21.190 9.812 1.00 95.62 238 SER A O 1
ATOM 1918 N N . GLY A 1 239 ? 5.378 -21.304 7.809 1.00 94.44 239 GLY A N 1
ATOM 1919 C CA . GLY A 1 239 ? 4.435 -20.212 8.013 1.00 94.44 239 GLY A CA 1
ATOM 1920 C C . GLY A 1 239 ? 4.978 -18.835 7.633 1.00 94.44 239 GLY A C 1
ATOM 1921 O O . GLY A 1 239 ? 4.322 -17.844 7.944 1.00 94.44 239 GLY A O 1
ATOM 1922 N N . LYS A 1 240 ? 6.139 -18.740 6.969 1.00 96.31 240 LYS A N 1
ATOM 1923 C CA . LYS A 1 240 ? 6.670 -17.453 6.497 1.00 96.31 240 LYS A CA 1
ATOM 1924 C C . LYS A 1 240 ? 6.068 -17.087 5.151 1.00 96.31 240 LYS A C 1
ATOM 1926 O O . LYS A 1 240 ? 5.926 -17.935 4.271 1.00 96.31 240 LYS A O 1
ATOM 1931 N N . ASP A 1 241 ? 5.753 -15.809 4.999 1.00 96.75 241 ASP A N 1
ATOM 1932 C CA . ASP A 1 241 ? 5.171 -15.253 3.786 1.00 96.75 241 ASP A CA 1
ATOM 1933 C C . ASP A 1 241 ? 6.241 -14.665 2.869 1.00 96.75 241 ASP A C 1
ATOM 1935 O O . ASP A 1 241 ? 7.184 -13.999 3.303 1.00 96.75 241 ASP A O 1
ATOM 1939 N N . TRP A 1 242 ? 6.052 -14.896 1.579 1.00 96.75 242 TRP A N 1
ATOM 1940 C CA . TRP A 1 242 ? 6.948 -14.543 0.493 1.00 96.75 242 TRP A CA 1
ATOM 1941 C C . TRP A 1 242 ? 6.135 -13.932 -0.646 1.00 96.75 242 TRP A C 1
ATOM 1943 O O . TRP A 1 242 ? 5.024 -14.378 -0.921 1.00 96.75 242 TRP A O 1
ATOM 1953 N N . TYR A 1 243 ? 6.671 -12.940 -1.346 1.00 96.06 243 TYR A N 1
ATOM 1954 C CA . TYR A 1 243 ? 6.025 -12.356 -2.523 1.00 96.06 243 TYR A CA 1
ATOM 1955 C C . TYR A 1 243 ? 6.940 -12.400 -3.740 1.00 96.06 243 TYR A C 1
ATOM 1957 O O . TYR A 1 243 ? 8.164 -12.310 -3.618 1.00 96.06 243 TYR A O 1
ATOM 1965 N N . LEU A 1 244 ? 6.336 -12.589 -4.909 1.00 93.94 244 LEU A N 1
ATOM 1966 C CA . LEU A 1 244 ? 7.046 -12.716 -6.171 1.00 93.94 244 LEU A CA 1
ATOM 1967 C C . LEU A 1 244 ? 7.544 -11.338 -6.626 1.00 93.94 244 LEU A C 1
ATOM 1969 O O . LEU A 1 244 ? 6.762 -10.394 -6.723 1.00 93.94 244 LEU A O 1
ATOM 1973 N N . THR A 1 245 ? 8.838 -11.231 -6.921 1.00 92.88 245 THR A N 1
ATOM 1974 C CA . THR A 1 245 ? 9.496 -9.982 -7.355 1.00 92.88 245 THR A CA 1
ATOM 1975 C C . THR A 1 245 ? 9.944 -9.999 -8.803 1.00 92.88 245 THR A C 1
ATOM 1977 O O . THR A 1 245 ? 10.074 -8.943 -9.417 1.00 92.88 245 THR A O 1
ATOM 1980 N N . ASN A 1 246 ? 10.132 -11.191 -9.365 1.00 89.25 246 ASN A N 1
ATOM 1981 C CA . ASN A 1 246 ? 10.401 -11.396 -10.777 1.00 89.25 246 ASN A CA 1
ATOM 1982 C C . ASN A 1 246 ? 9.376 -12.383 -11.314 1.00 89.25 246 ASN A C 1
ATOM 1984 O O . ASN A 1 246 ? 9.194 -13.460 -10.753 1.00 89.25 246 ASN A O 1
ATOM 1988 N N . ALA A 1 247 ? 8.698 -12.011 -12.393 1.00 86.25 247 ALA A N 1
ATOM 1989 C CA . ALA A 1 247 ? 7.752 -12.894 -13.053 1.00 86.25 247 ALA A CA 1
ATOM 1990 C C . ALA A 1 247 ? 8.235 -13.246 -14.455 1.00 86.25 247 ALA A C 1
ATOM 1992 O O . ALA A 1 247 ? 8.887 -12.453 -15.152 1.00 86.25 247 ALA A O 1
ATOM 1993 N N . ARG A 1 248 ? 7.831 -14.428 -14.907 1.00 79.06 248 ARG A N 1
ATOM 1994 C CA . ARG A 1 248 ? 7.877 -14.793 -16.313 1.00 79.06 248 ARG A CA 1
ATOM 1995 C C . ARG A 1 248 ? 6.905 -13.909 -17.085 1.00 79.06 248 ARG A C 1
ATOM 1997 O O . ARG A 1 248 ? 5.748 -13.770 -16.698 1.00 79.06 248 ARG A O 1
ATOM 2004 N N . ARG A 1 249 ? 7.359 -13.320 -18.195 1.00 72.50 249 ARG A N 1
ATOM 2005 C CA . ARG A 1 249 ? 6.442 -12.647 -19.125 1.00 72.50 249 ARG A CA 1
ATOM 2006 C C . ARG A 1 249 ? 5.461 -13.668 -19.684 1.00 72.50 249 ARG A C 1
ATOM 2008 O O . ARG A 1 249 ? 5.884 -14.699 -20.214 1.00 72.50 249 ARG A O 1
ATOM 2015 N N . TYR A 1 250 ? 4.175 -13.349 -19.620 1.00 60.16 250 TYR A N 1
ATOM 2016 C CA . TYR A 1 250 ? 3.154 -14.106 -20.324 1.00 60.16 250 TYR A CA 1
ATOM 2017 C C . TYR A 1 250 ? 3.472 -14.048 -21.834 1.00 60.16 250 TYR A C 1
ATOM 2019 O O . TYR A 1 250 ? 3.616 -12.969 -22.404 1.00 60.16 250 TYR A O 1
ATOM 2027 N N . ASN A 1 251 ? 3.666 -15.205 -22.477 1.00 53.38 251 ASN A N 1
ATOM 2028 C CA . ASN A 1 251 ? 3.878 -15.357 -23.930 1.00 53.38 251 ASN A CA 1
ATOM 2029 C C . ASN A 1 251 ? 5.182 -14.797 -24.564 1.00 53.38 251 ASN A C 1
ATOM 2031 O O . ASN A 1 251 ? 5.189 -14.530 -25.764 1.00 53.38 251 ASN A O 1
ATOM 2035 N N . SER A 1 252 ? 6.305 -14.661 -23.841 1.00 54.66 252 SER A N 1
ATOM 2036 C CA . SER A 1 252 ? 7.597 -14.269 -24.457 1.00 54.66 252 SER A CA 1
ATOM 2037 C C . SER A 1 252 ? 8.561 -15.448 -24.676 1.00 54.66 252 SER A C 1
ATOM 2039 O O . SER A 1 252 ? 8.763 -16.300 -23.805 1.00 54.66 252 SER A O 1
ATOM 2041 N N . THR A 1 253 ? 9.201 -15.475 -25.850 1.00 52.72 253 THR A N 1
ATOM 2042 C CA . THR A 1 253 ? 10.249 -16.440 -26.236 1.00 52.72 253 THR A CA 1
ATOM 2043 C C . THR A 1 253 ? 11.661 -16.010 -25.824 1.00 52.72 253 THR A C 1
ATOM 2045 O O . THR A 1 253 ? 12.552 -16.852 -25.778 1.00 52.72 253 THR A O 1
ATOM 2048 N N . ASN A 1 254 ? 11.878 -14.740 -25.459 1.00 53.03 254 ASN A N 1
ATOM 2049 C CA . ASN A 1 254 ? 13.190 -14.209 -25.066 1.00 53.03 254 ASN A CA 1
ATOM 2050 C C . ASN A 1 254 ? 13.210 -13.681 -23.624 1.00 53.03 254 ASN A C 1
ATOM 2052 O O . ASN A 1 254 ? 12.174 -13.252 -23.115 1.00 53.03 254 ASN A O 1
ATOM 2056 N N . LYS A 1 255 ? 14.407 -13.755 -22.998 1.00 56.00 255 LYS A N 1
ATOM 2057 C CA . LYS A 1 255 ? 14.768 -13.407 -21.598 1.00 56.00 255 LYS A CA 1
ATOM 2058 C C . LYS A 1 255 ? 13.552 -13.098 -20.714 1.00 56.00 255 LYS A C 1
ATOM 2060 O O . LYS A 1 255 ? 13.121 -11.961 -20.562 1.00 56.00 255 LYS A O 1
ATOM 2065 N N . ASN A 1 256 ? 13.025 -14.179 -20.147 1.00 63.12 256 ASN A N 1
ATOM 2066 C CA . ASN A 1 256 ? 11.733 -14.293 -19.476 1.00 63.12 256 ASN A CA 1
ATOM 2067 C C . ASN A 1 256 ? 11.718 -13.759 -18.036 1.00 63.12 256 ASN A C 1
ATOM 2069 O O . ASN A 1 256 ? 11.151 -14.399 -17.162 1.00 63.12 256 ASN A O 1
ATOM 2073 N N . HIS A 1 257 ? 12.343 -12.610 -17.785 1.00 70.81 257 HIS A N 1
ATOM 2074 C CA . HIS A 1 257 ? 12.344 -11.982 -16.466 1.00 70.81 257 HIS A CA 1
ATOM 2075 C C . HIS A 1 257 ? 12.005 -10.509 -16.589 1.00 70.81 257 HIS A C 1
ATOM 2077 O O . HIS A 1 257 ? 12.562 -9.791 -17.421 1.00 70.81 257 HIS A O 1
ATOM 2083 N N . HIS A 1 258 ? 11.068 -10.069 -15.765 1.00 82.44 258 HIS A N 1
ATOM 2084 C CA . HIS A 1 258 ? 10.746 -8.665 -15.593 1.00 82.44 258 HIS A CA 1
ATOM 2085 C C . HIS A 1 258 ? 10.252 -8.443 -14.168 1.00 82.44 258 HIS A C 1
ATOM 2087 O O . HIS A 1 258 ? 9.764 -9.380 -13.528 1.00 82.44 258 HIS A O 1
ATOM 2093 N N . GLY A 1 259 ? 10.408 -7.211 -13.685 1.00 89.38 259 GLY A N 1
ATOM 2094 C CA . GLY A 1 259 ? 9.980 -6.852 -12.341 1.00 89.38 259 GLY A CA 1
ATOM 2095 C C . GLY A 1 259 ? 8.492 -7.130 -12.165 1.00 89.38 259 GLY A C 1
ATOM 2096 O O . GLY A 1 259 ? 7.682 -6.799 -13.032 1.00 89.38 259 GLY A O 1
ATOM 2097 N N . HIS A 1 260 ? 8.149 -7.745 -11.045 1.00 91.62 260 HIS A N 1
ATOM 2098 C CA . HIS A 1 260 ? 6.787 -8.055 -10.668 1.00 91.62 260 HIS A CA 1
ATOM 2099 C C . HIS A 1 260 ? 6.435 -7.358 -9.363 1.00 91.62 260 HIS A C 1
ATOM 2101 O O . HIS A 1 260 ? 7.231 -7.317 -8.425 1.00 91.62 260 HIS A O 1
ATOM 2107 N N . GLN A 1 261 ? 5.233 -6.804 -9.316 1.00 93.25 261 GLN A N 1
ATOM 2108 C CA . GLN A 1 261 ? 4.681 -6.170 -8.131 1.00 93.25 261 GLN A CA 1
ATOM 2109 C C . GLN A 1 261 ? 3.500 -6.984 -7.614 1.00 93.25 261 GLN A C 1
ATOM 2111 O O . GLN A 1 261 ? 2.697 -7.507 -8.383 1.00 93.25 261 GLN A O 1
ATOM 2116 N N . LEU A 1 262 ? 3.383 -7.070 -6.295 1.00 95.69 262 LEU A N 1
ATOM 2117 C CA . LEU A 1 262 ? 2.197 -7.602 -5.645 1.00 95.69 262 LEU A CA 1
ATOM 2118 C C . LEU A 1 262 ? 1.412 -6.442 -5.031 1.00 95.69 262 LEU A C 1
ATOM 2120 O O . LEU A 1 262 ? 1.933 -5.695 -4.198 1.00 95.69 262 LEU A O 1
ATOM 2124 N N . GLU A 1 263 ? 0.155 -6.320 -5.442 1.00 95.81 263 GLU A N 1
ATOM 2125 C CA . GLU A 1 263 ? -0.793 -5.332 -4.942 1.00 95.81 263 GLU A CA 1
ATOM 2126 C C . GLU A 1 263 ? -1.955 -6.024 -4.217 1.00 95.81 263 GLU A C 1
ATOM 2128 O O . GLU A 1 263 ? -2.475 -7.059 -4.641 1.00 95.81 263 GLU A O 1
ATOM 2133 N N . PHE A 1 264 ? -2.399 -5.410 -3.126 1.00 97.31 264 PHE A N 1
ATOM 2134 C CA . PHE A 1 264 ? -3.533 -5.839 -2.324 1.00 97.31 264 PHE A CA 1
ATOM 2135 C C . PHE A 1 264 ? -4.654 -4.804 -2.402 1.00 97.31 264 PHE A C 1
ATOM 2137 O O . PHE A 1 264 ? -4.482 -3.636 -2.047 1.00 97.31 264 PHE A O 1
ATOM 2144 N N . LEU A 1 265 ? -5.827 -5.256 -2.830 1.00 96.56 265 LEU A N 1
ATOM 2145 C CA . LEU A 1 265 ? -7.083 -4.524 -2.773 1.00 96.56 265 LEU A CA 1
ATOM 2146 C C . LEU A 1 265 ? -7.749 -4.873 -1.443 1.00 96.56 265 LEU A C 1
ATOM 2148 O O . LEU A 1 265 ? -8.179 -6.001 -1.247 1.00 96.56 265 LEU A O 1
ATOM 2152 N N . VAL A 1 266 ? -7.812 -3.934 -0.508 1.00 97.56 266 VAL A N 1
ATOM 2153 C CA . VAL A 1 266 ? -8.334 -4.161 0.844 1.00 97.56 266 VAL A CA 1
ATOM 2154 C C . VAL A 1 266 ? -9.741 -3.571 0.959 1.00 97.56 266 VAL A C 1
ATOM 2156 O O . VAL A 1 266 ? -9.909 -2.356 1.119 1.00 97.56 266 VAL A O 1
ATOM 2159 N N . GLU A 1 267 ? -10.758 -4.426 0.850 1.00 97.00 267 GLU A N 1
ATOM 2160 C CA . GLU A 1 267 ? -12.173 -4.080 1.031 1.00 97.00 267 GLU A CA 1
ATOM 2161 C C . GLU A 1 267 ? -12.621 -4.473 2.440 1.00 97.00 267 GLU A C 1
ATOM 2163 O O . GLU A 1 267 ? -12.687 -5.652 2.780 1.00 97.00 267 GLU A O 1
ATOM 2168 N N . LEU A 1 268 ? -12.961 -3.479 3.254 1.00 96.19 268 LEU A N 1
ATOM 2169 C CA . LEU A 1 268 ? -13.348 -3.669 4.647 1.00 96.19 268 LEU A CA 1
ATOM 2170 C C . LEU A 1 268 ? -14.570 -2.820 4.986 1.00 96.19 268 LEU A C 1
ATOM 2172 O O . LEU A 1 268 ? -14.935 -1.893 4.259 1.00 96.19 268 LEU A O 1
ATOM 2176 N N . ASN A 1 269 ? -15.210 -3.117 6.113 1.00 95.12 269 ASN A N 1
ATOM 2177 C CA . ASN A 1 269 ? -16.208 -2.213 6.673 1.00 95.12 269 ASN A CA 1
ATOM 2178 C C . ASN A 1 269 ? -15.548 -1.048 7.439 1.00 95.12 269 ASN A C 1
ATOM 2180 O O . ASN A 1 269 ? -14.340 -1.013 7.675 1.00 95.12 269 ASN A O 1
ATOM 2184 N N . LYS A 1 270 ? -16.357 -0.065 7.853 1.00 94.50 270 LYS A N 1
ATOM 2185 C CA . LYS A 1 270 ? -15.867 1.135 8.549 1.00 94.50 270 LYS A CA 1
ATOM 2186 C C . LYS A 1 270 ? -15.096 0.810 9.837 1.00 94.50 270 LYS A C 1
ATOM 2188 O O . LYS A 1 270 ? -14.086 1.454 10.103 1.00 94.50 270 LYS A O 1
ATOM 2193 N N . VAL A 1 271 ? -15.556 -0.162 10.627 1.00 95.44 271 VAL A N 1
ATOM 2194 C CA . VAL A 1 271 ? -14.920 -0.550 11.901 1.00 95.44 271 VAL A CA 1
ATOM 2195 C C . VAL A 1 271 ? -13.561 -1.198 11.640 1.00 95.44 271 VAL A C 1
ATOM 2197 O O . VAL A 1 271 ? -12.560 -0.828 12.249 1.00 95.44 271 VAL A O 1
ATOM 2200 N N . GLU A 1 272 ? -13.508 -2.108 10.675 1.00 96.25 272 GLU A N 1
ATOM 2201 C CA . GLU A 1 272 ? -12.284 -2.777 10.235 1.00 96.25 272 GLU A CA 1
ATOM 2202 C C . GLU A 1 272 ? -11.269 -1.798 9.632 1.00 96.25 272 GLU A C 1
ATOM 2204 O O . GLU A 1 272 ? -10.077 -1.934 9.891 1.00 96.25 272 GLU A O 1
ATOM 2209 N N . TYR A 1 273 ? -11.704 -0.766 8.899 1.00 96.00 273 TYR A N 1
ATOM 2210 C CA . TYR A 1 273 ? -10.795 0.281 8.420 1.00 96.00 273 TYR A CA 1
ATOM 2211 C C . TYR A 1 273 ? -10.181 1.099 9.553 1.00 96.00 273 TYR A C 1
ATOM 2213 O O . TYR A 1 273 ? -9.001 1.438 9.481 1.00 96.00 273 TYR A O 1
ATOM 2221 N N . GLN A 1 274 ? -10.943 1.408 10.605 1.00 95.00 274 GLN A N 1
ATOM 2222 C CA . GLN A 1 274 ? -10.387 2.082 11.782 1.00 95.00 274 GLN A CA 1
ATOM 2223 C C . GLN A 1 274 ? -9.373 1.187 12.495 1.00 95.00 274 GLN A C 1
ATOM 2225 O O . GLN A 1 274 ? -8.293 1.646 12.867 1.00 95.00 274 GLN A O 1
ATOM 2230 N N . LYS A 1 275 ? -9.680 -0.110 12.605 1.00 96.19 275 LYS A N 1
ATOM 2231 C CA . LYS A 1 275 ? -8.751 -1.109 13.135 1.00 96.19 275 LYS A CA 1
ATOM 2232 C C . LYS A 1 275 ? -7.470 -1.181 12.299 1.00 96.19 275 LYS A C 1
ATOM 2234 O O . LYS A 1 275 ? -6.383 -1.048 12.851 1.00 96.19 275 LYS A O 1
ATOM 2239 N N . LEU A 1 276 ? -7.584 -1.279 10.974 1.00 96.62 276 LEU A N 1
ATOM 2240 C CA . LEU A 1 276 ? -6.448 -1.246 10.051 1.00 96.62 276 LEU A CA 1
ATOM 2241 C C . LEU A 1 276 ? -5.606 0.018 10.235 1.00 96.62 276 LEU A C 1
ATOM 2243 O O . LEU A 1 276 ? -4.395 -0.076 10.406 1.00 96.62 276 LEU A O 1
ATOM 2247 N N . LEU A 1 277 ? -6.242 1.191 10.273 1.00 96.19 277 LEU A N 1
ATOM 2248 C CA . LEU A 1 277 ? -5.553 2.464 10.481 1.00 96.19 277 LEU A CA 1
ATOM 2249 C C . LEU A 1 277 ? -4.809 2.514 11.823 1.00 96.19 277 LEU A C 1
ATOM 2251 O O . LEU A 1 277 ? -3.735 3.107 11.894 1.00 96.19 277 LEU A O 1
ATOM 2255 N N . SER A 1 278 ? -5.351 1.887 12.872 1.00 96.38 278 SER A N 1
ATOM 2256 C CA . SER A 1 278 ? -4.697 1.801 14.184 1.00 96.38 278 SER A CA 1
ATOM 2257 C C . SER A 1 278 ? -3.480 0.867 14.204 1.00 96.38 278 SER A C 1
ATOM 2259 O O . SER A 1 278 ? -2.580 1.067 15.016 1.00 96.38 278 SER A O 1
ATOM 2261 N N . MET A 1 279 ? -3.424 -0.114 13.295 1.00 97.50 279 MET A N 1
ATOM 2262 C CA . MET A 1 279 ? -2.262 -0.989 13.108 1.00 97.50 279 MET A CA 1
ATOM 2263 C C . MET A 1 279 ? -1.165 -0.353 12.244 1.00 97.50 279 MET A C 1
ATOM 2265 O O . MET A 1 279 ? -0.042 -0.852 12.236 1.00 97.50 279 MET A O 1
ATOM 2269 N N . CYS A 1 280 ? -1.476 0.711 11.496 1.00 97.50 280 CYS A N 1
ATOM 2270 C CA . CYS A 1 280 ? -0.517 1.336 10.595 1.00 97.50 280 CYS A CA 1
ATOM 2271 C C . CYS A 1 280 ? 0.546 2.149 11.351 1.00 97.50 280 CYS A C 1
ATOM 2273 O O . CYS A 1 280 ? 0.239 3.128 12.037 1.00 97.50 280 CYS A O 1
ATOM 2275 N N . GLU A 1 281 ? 1.809 1.815 11.108 1.00 96.19 281 GLU A N 1
ATOM 2276 C CA . GLU A 1 281 ? 2.944 2.712 11.292 1.00 96.19 281 GLU A CA 1
ATOM 2277 C C . GLU A 1 281 ? 2.879 3.814 10.223 1.00 96.19 281 GLU A C 1
ATOM 2279 O O . GLU A 1 281 ? 2.640 3.541 9.043 1.00 96.19 281 GLU A O 1
ATOM 2284 N N . LYS A 1 282 ? 3.063 5.071 10.631 1.00 94.81 282 LYS A N 1
ATOM 2285 C CA . LYS A 1 282 ? 3.134 6.209 9.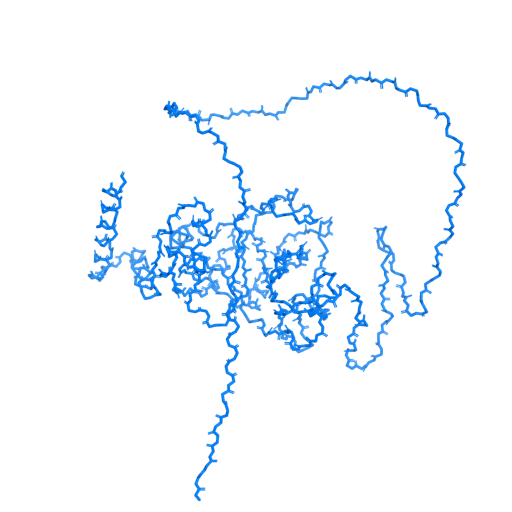708 1.00 94.81 282 LYS A CA 1
ATOM 2286 C C . LYS A 1 282 ? 4.582 6.632 9.588 1.00 94.81 282 LYS A C 1
ATOM 2288 O O . LYS A 1 282 ? 5.205 6.909 10.609 1.00 94.81 282 LYS A O 1
ATOM 2293 N N . SER A 1 283 ? 5.081 6.746 8.366 1.00 94.31 283 SER A N 1
ATOM 2294 C CA . SER A 1 283 ? 6.406 7.302 8.118 1.00 94.31 283 SER A CA 1
ATOM 2295 C C . SER A 1 283 ? 6.368 8.382 7.037 1.00 94.31 283 SER A C 1
ATOM 2297 O O . SER A 1 283 ? 5.649 8.236 6.041 1.00 94.31 283 SER A O 1
ATOM 2299 N N . PRO A 1 284 ? 7.107 9.489 7.226 1.00 95.25 284 PRO A N 1
ATOM 2300 C CA . PRO A 1 284 ? 7.335 10.451 6.162 1.00 95.25 284 PRO A CA 1
ATOM 2301 C C . PRO A 1 284 ? 8.224 9.824 5.081 1.00 95.25 284 PRO A C 1
ATOM 2303 O O . PRO A 1 284 ? 9.097 9.004 5.368 1.00 95.25 284 PRO A O 1
ATOM 2306 N N . VAL A 1 285 ? 8.006 10.223 3.834 1.00 93.31 285 VAL A N 1
ATOM 2307 C CA . VAL A 1 285 ? 8.768 9.778 2.666 1.00 93.31 285 VAL A CA 1
ATOM 2308 C C . VAL A 1 285 ? 9.136 10.988 1.820 1.00 93.31 285 VAL A C 1
ATOM 2310 O O . VAL A 1 285 ? 8.385 11.965 1.773 1.00 93.31 285 VAL A O 1
ATOM 2313 N N . ASP A 1 286 ? 10.301 10.941 1.171 1.00 93.12 286 ASP A N 1
ATOM 2314 C CA . ASP A 1 286 ? 10.709 12.002 0.258 1.00 93.12 286 ASP A CA 1
ATOM 2315 C C . ASP A 1 286 ? 9.792 12.008 -0.969 1.00 93.12 286 ASP A C 1
ATOM 2317 O O . ASP A 1 286 ? 9.583 10.990 -1.635 1.00 93.12 286 ASP A O 1
ATOM 2321 N N . HIS A 1 287 ? 9.240 13.178 -1.254 1.00 94.50 287 HIS A N 1
ATOM 2322 C CA . HIS A 1 287 ? 8.457 13.465 -2.444 1.00 94.50 287 HIS A CA 1
ATOM 2323 C C . HIS A 1 287 ? 8.948 14.757 -3.117 1.00 94.50 287 HIS A C 1
ATOM 2325 O O . HIS A 1 287 ? 8.248 15.342 -3.945 1.00 94.50 287 HIS A O 1
ATOM 2331 N N . SER A 1 288 ? 10.158 15.223 -2.792 1.00 93.94 288 SER A N 1
ATOM 2332 C CA . SER A 1 288 ? 10.715 16.504 -3.250 1.00 93.94 288 SER A CA 1
ATOM 2333 C C . SER A 1 288 ? 10.817 16.609 -4.772 1.00 93.94 288 SER A C 1
ATOM 2335 O O . SER A 1 288 ? 10.669 17.683 -5.355 1.00 93.94 288 SER A O 1
ATOM 2337 N N . GLN A 1 289 ? 11.003 15.478 -5.459 1.00 91.62 289 GLN A N 1
ATOM 2338 C CA . GLN A 1 289 ? 11.129 15.443 -6.919 1.00 91.62 289 GLN A CA 1
ATOM 2339 C C . GLN A 1 289 ? 9.785 15.373 -7.660 1.00 91.62 289 GLN A C 1
ATOM 2341 O O . GLN A 1 289 ? 9.773 15.298 -8.893 1.00 91.62 289 GLN A O 1
ATOM 2346 N N . ALA A 1 290 ? 8.661 15.441 -6.940 1.00 92.06 290 ALA A N 1
ATOM 2347 C CA . ALA A 1 290 ? 7.320 15.248 -7.480 1.00 92.06 290 ALA A CA 1
ATOM 2348 C C . ALA A 1 290 ? 6.963 16.171 -8.650 1.00 92.06 290 ALA A C 1
ATOM 2350 O O . ALA A 1 290 ? 6.222 15.737 -9.527 1.00 92.06 290 ALA A O 1
ATOM 2351 N N . ASN A 1 291 ? 7.491 17.398 -8.691 1.00 92.25 291 ASN A N 1
ATOM 2352 C CA . ASN A 1 291 ? 7.188 18.403 -9.725 1.00 92.25 291 ASN A CA 1
ATOM 2353 C C . ASN A 1 291 ? 8.323 18.604 -10.741 1.00 92.25 291 ASN A C 1
ATOM 2355 O O . ASN A 1 291 ? 8.332 19.566 -11.505 1.00 92.25 291 ASN A O 1
ATOM 2359 N N . THR A 1 292 ? 9.315 17.714 -10.752 1.00 88.25 292 THR A N 1
ATOM 2360 C CA . THR A 1 292 ? 10.436 17.790 -11.702 1.00 88.25 292 THR A CA 1
ATOM 2361 C C . THR A 1 292 ? 10.059 17.159 -13.044 1.00 88.25 292 THR A C 1
ATOM 2363 O O . THR A 1 292 ? 9.232 16.270 -13.085 1.00 88.25 292 THR A O 1
ATOM 2366 N N . LYS A 1 293 ? 10.697 17.508 -14.169 1.00 80.12 293 LYS A N 1
ATOM 2367 C CA . LYS A 1 293 ? 10.454 16.827 -15.471 1.00 80.12 293 LYS A CA 1
ATOM 2368 C C . LYS A 1 293 ? 11.098 15.427 -15.578 1.00 80.12 293 LYS A C 1
ATOM 2370 O O . LYS A 1 293 ? 11.278 14.902 -16.674 1.00 80.12 293 LYS A O 1
ATOM 2375 N N . LYS A 1 294 ? 11.544 14.860 -14.457 1.00 77.69 294 LYS A N 1
ATOM 2376 C CA . LYS A 1 294 ? 12.340 13.625 -14.379 1.00 77.69 294 LYS A CA 1
ATOM 2377 C C . LYS A 1 294 ? 11.430 12.402 -14.188 1.00 77.69 294 LYS A C 1
ATOM 2379 O O . LYS A 1 294 ? 10.274 12.570 -13.817 1.00 77.69 294 LYS A O 1
ATOM 2384 N N . PRO A 1 295 ? 11.935 11.163 -14.354 1.00 67.94 295 PRO A N 1
ATOM 2385 C CA . PRO A 1 295 ? 11.166 9.920 -14.155 1.00 67.94 295 PRO A CA 1
ATOM 2386 C C . PRO A 1 295 ? 10.643 9.671 -12.721 1.00 67.94 295 PRO A C 1
ATOM 2388 O O . PRO A 1 295 ? 10.232 8.562 -12.411 1.00 67.94 295 PRO A O 1
ATOM 2391 N N . ARG A 1 296 ? 10.680 10.671 -11.832 1.00 74.94 296 ARG A N 1
ATOM 2392 C CA . ARG A 1 296 ? 10.267 10.602 -10.421 1.00 74.94 296 ARG A CA 1
ATOM 2393 C C . ARG A 1 296 ? 9.138 11.590 -10.096 1.00 74.94 296 ARG A C 1
ATOM 2395 O O . ARG A 1 296 ? 9.003 12.037 -8.958 1.00 74.94 296 ARG A O 1
ATOM 2402 N N . THR A 1 297 ? 8.345 11.953 -11.099 1.00 86.50 297 THR A N 1
ATOM 2403 C CA . THR A 1 297 ? 7.165 12.802 -10.929 1.00 86.50 297 THR A CA 1
ATOM 2404 C C . THR A 1 297 ? 6.100 12.133 -10.075 1.00 86.50 297 THR A C 1
ATOM 2406 O O . THR A 1 297 ? 5.964 10.911 -10.043 1.00 86.50 297 THR A O 1
ATOM 2409 N N . CYS A 1 298 ? 5.290 12.952 -9.408 1.00 90.31 298 CYS A N 1
ATOM 2410 C CA . CYS A 1 298 ? 4.081 12.463 -8.766 1.00 90.31 298 CYS A CA 1
ATOM 2411 C C . CYS A 1 298 ? 3.115 11.919 -9.820 1.00 90.31 298 CYS A C 1
ATOM 2413 O O . CYS A 1 298 ? 2.636 12.676 -10.671 1.00 90.31 298 CYS A O 1
ATOM 2415 N N . MET A 1 299 ? 2.782 10.633 -9.708 1.00 84.50 299 MET A N 1
ATOM 2416 C CA . MET A 1 299 ? 1.873 9.953 -10.631 1.00 84.50 299 MET A CA 1
ATOM 2417 C C . MET A 1 299 ? 0.446 10.487 -10.538 1.00 84.50 299 MET A C 1
ATOM 2419 O O . MET A 1 299 ? -0.276 10.499 -11.530 1.00 84.50 299 MET A O 1
ATOM 2423 N N . ARG A 1 300 ? 0.022 10.948 -9.360 1.00 87.06 300 ARG A N 1
ATOM 2424 C CA . ARG A 1 300 ? -1.355 11.394 -9.149 1.00 87.06 300 ARG A CA 1
ATOM 2425 C C . ARG A 1 300 ? -1.650 12.743 -9.786 1.00 87.06 300 ARG A C 1
ATOM 2427 O O . ARG A 1 300 ? -2.713 12.884 -10.365 1.00 87.06 300 ARG A O 1
ATOM 2434 N N . TYR A 1 301 ? -0.778 13.733 -9.620 1.00 88.25 301 TYR A N 1
ATOM 2435 C CA . TYR A 1 301 ? -1.066 15.103 -10.058 1.00 88.25 301 TYR A CA 1
ATOM 2436 C C . TYR A 1 301 ? -0.516 15.370 -11.465 1.00 88.25 301 TYR A C 1
ATOM 2438 O O . TYR A 1 301 ? -1.256 15.851 -12.328 1.00 88.25 301 TYR A O 1
ATOM 2446 N N . ASN A 1 302 ? 0.728 14.960 -11.752 1.00 85.31 302 ASN A N 1
ATOM 2447 C CA . ASN A 1 302 ? 1.356 15.276 -13.040 1.00 85.31 302 ASN A CA 1
ATOM 2448 C C . ASN A 1 302 ? 0.752 14.506 -14.213 1.00 85.31 302 ASN A C 1
ATOM 2450 O O . ASN A 1 302 ? 0.759 15.024 -15.327 1.00 85.31 302 ASN A O 1
ATOM 2454 N N . SER A 1 303 ? 0.187 13.314 -13.986 1.00 82.94 303 SER A N 1
ATOM 2455 C CA . SER A 1 303 ? -0.522 12.577 -15.046 1.00 82.94 303 SER A CA 1
ATOM 2456 C C . SER A 1 303 ? -1.713 13.360 -15.611 1.00 82.94 303 SER A C 1
ATOM 2458 O O . SER A 1 303 ? -2.128 13.100 -16.735 1.00 82.94 303 SER A O 1
ATOM 2460 N N . PHE A 1 304 ? -2.223 14.348 -14.868 1.00 84.31 304 PHE A N 1
ATOM 2461 C CA . PHE A 1 304 ? -3.295 15.251 -15.298 1.00 84.31 304 PHE A CA 1
ATOM 2462 C C . PHE A 1 304 ? -2.801 16.684 -15.546 1.00 84.31 304 PHE A C 1
ATOM 2464 O O . PHE A 1 304 ? -3.603 17.612 -15.578 1.00 84.31 304 PHE A O 1
ATOM 2471 N N . GLY A 1 305 ? -1.485 16.886 -15.685 1.00 86.81 305 GLY A N 1
ATOM 2472 C CA . GLY A 1 305 ? -0.885 18.198 -15.942 1.00 86.81 305 GLY A CA 1
ATOM 2473 C C . GLY A 1 305 ? -0.917 19.171 -14.760 1.00 86.81 305 GLY A C 1
ATOM 2474 O O . GLY A 1 305 ? -0.609 20.345 -14.947 1.00 86.81 305 GLY A O 1
ATOM 2475 N N . ASN A 1 306 ? -1.266 18.708 -13.556 1.00 91.25 306 ASN A N 1
ATOM 2476 C CA . ASN A 1 306 ? -1.298 19.539 -12.356 1.00 91.25 306 ASN A CA 1
ATOM 2477 C C . ASN A 1 306 ? -0.019 19.336 -11.528 1.00 91.25 306 ASN A C 1
ATOM 2479 O O . ASN A 1 306 ? 0.421 18.193 -11.372 1.00 91.25 306 ASN A O 1
ATOM 2483 N N . PRO A 1 307 ? 0.571 20.396 -10.950 1.00 92.19 307 PRO A N 1
ATOM 2484 C CA . PRO A 1 307 ? 1.664 20.230 -10.003 1.00 92.19 307 PRO A CA 1
ATOM 2485 C C . PRO A 1 307 ? 1.165 19.527 -8.731 1.00 92.19 307 PRO A C 1
ATOM 2487 O O . PRO A 1 307 ? 0.053 19.761 -8.255 1.00 92.19 307 PRO A O 1
ATOM 2490 N N . CYS A 1 308 ? 2.001 18.662 -8.163 1.00 93.62 308 CYS A N 1
ATOM 2491 C CA . CYS A 1 308 ? 1.786 18.080 -6.845 1.00 93.62 308 CYS A CA 1
ATOM 2492 C C . CYS A 1 308 ? 1.782 19.192 -5.780 1.00 93.62 308 CYS A C 1
ATOM 2494 O O . CYS A 1 308 ? 2.704 20.014 -5.783 1.00 93.62 308 CYS A O 1
ATOM 2496 N N . PRO A 1 309 ? 0.796 19.216 -4.861 1.00 93.81 309 PRO A N 1
ATOM 2497 C CA . PRO A 1 309 ? 0.689 20.235 -3.816 1.00 93.81 309 PRO A CA 1
ATOM 2498 C C . PRO A 1 309 ? 1.646 20.010 -2.639 1.00 93.81 309 PRO A C 1
ATOM 2500 O O . PRO A 1 309 ? 1.792 20.892 -1.801 1.00 93.81 309 PRO A O 1
ATOM 2503 N N . SER A 1 310 ? 2.277 18.838 -2.548 1.00 94.50 310 SER A N 1
ATOM 2504 C CA . SER A 1 310 ? 3.184 18.486 -1.454 1.00 94.50 310 SER A CA 1
ATOM 2505 C C . SER A 1 310 ? 4.522 17.917 -1.952 1.00 94.50 310 SER A C 1
ATOM 2507 O O . SER A 1 310 ? 4.883 16.797 -1.593 1.00 94.50 310 SER A O 1
ATOM 2509 N N . PRO A 1 311 ? 5.287 18.638 -2.795 1.00 94.94 311 PRO A N 1
ATOM 2510 C CA . PRO A 1 311 ? 6.572 18.179 -3.322 1.00 94.94 311 PRO A CA 1
ATOM 2511 C C . PRO A 1 311 ? 7.687 18.364 -2.277 1.00 94.94 311 PRO A C 1
ATOM 2513 O O . PRO A 1 311 ? 8.629 19.125 -2.481 1.00 94.94 311 PRO A O 1
ATOM 2516 N N . TRP A 1 312 ? 7.545 17.736 -1.112 1.00 95.12 312 TRP A N 1
ATOM 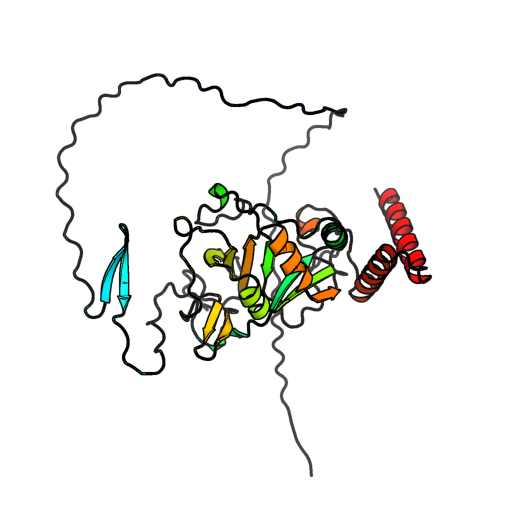2517 C CA . TRP A 1 312 ? 8.381 17.998 0.060 1.00 95.12 312 TRP A CA 1
ATOM 2518 C C . TRP A 1 312 ? 9.382 16.885 0.325 1.00 95.12 312 TRP A C 1
ATOM 2520 O O . TRP A 1 312 ? 9.119 15.715 0.050 1.00 95.12 312 TRP A O 1
ATOM 2530 N N . GLU A 1 313 ? 10.495 17.251 0.950 1.00 95.06 313 GLU A N 1
ATOM 2531 C CA . GLU A 1 313 ? 11.428 16.288 1.525 1.00 95.06 313 GLU A CA 1
ATOM 2532 C C . GLU A 1 313 ? 10.790 15.515 2.691 1.00 95.06 313 GLU A C 1
ATOM 2534 O O . GLU A 1 313 ? 9.805 15.950 3.305 1.00 95.06 313 GLU A O 1
ATOM 2539 N N . ALA A 1 314 ? 11.392 14.377 3.048 1.00 94.50 314 ALA A N 1
ATOM 2540 C CA . ALA A 1 314 ? 10.945 13.572 4.184 1.00 94.50 314 ALA A CA 1
ATOM 2541 C C . ALA A 1 314 ? 10.931 14.389 5.491 1.00 94.50 314 ALA A C 1
ATOM 2543 O O . ALA A 1 314 ? 9.960 14.329 6.242 1.00 94.50 314 ALA A O 1
ATOM 2544 N N . LYS A 1 315 ? 11.956 15.221 5.722 1.00 95.31 315 LYS A N 1
ATOM 2545 C CA . LYS A 1 315 ? 12.056 16.064 6.922 1.00 95.31 315 LYS A CA 1
ATOM 2546 C C . LYS A 1 315 ? 10.950 17.122 6.995 1.00 95.31 315 LYS A C 1
ATOM 2548 O O . LYS A 1 315 ? 10.315 17.272 8.032 1.00 95.31 315 LYS A O 1
ATOM 2553 N N . GLU A 1 316 ? 10.683 17.832 5.898 1.00 95.56 316 GLU A N 1
ATOM 2554 C CA . GLU A 1 316 ? 9.585 18.813 5.858 1.00 95.56 316 GLU A CA 1
ATOM 2555 C C . GLU A 1 316 ? 8.227 18.123 6.066 1.00 95.56 316 GLU A C 1
ATOM 2557 O O . GLU A 1 316 ? 7.368 18.634 6.786 1.00 95.56 316 GLU A O 1
ATOM 2562 N N . THR A 1 317 ? 8.043 16.925 5.505 1.00 95.31 317 THR A N 1
ATOM 2563 C CA . THR A 1 317 ? 6.842 16.118 5.753 1.00 95.31 317 THR A CA 1
ATOM 2564 C C . THR A 1 317 ? 6.702 15.747 7.232 1.00 95.31 317 THR A C 1
ATOM 2566 O O . THR A 1 317 ? 5.610 15.869 7.790 1.00 95.31 317 THR A O 1
ATOM 2569 N N . GLU A 1 318 ? 7.787 15.319 7.878 1.00 95.56 318 GLU A N 1
ATOM 2570 C CA . GLU A 1 318 ? 7.814 14.976 9.303 1.00 95.56 318 GLU A CA 1
ATOM 2571 C C . GLU A 1 318 ? 7.387 16.159 10.179 1.00 95.56 318 GLU A C 1
ATOM 2573 O O . GLU A 1 318 ? 6.469 16.030 10.992 1.00 95.56 318 GLU A O 1
ATOM 2578 N N . GLU A 1 319 ? 7.981 17.336 9.955 1.00 94.88 319 GLU A N 1
ATOM 2579 C CA . GLU A 1 319 ? 7.653 18.561 10.690 1.00 94.88 319 GLU A CA 1
ATOM 2580 C C . GLU A 1 319 ? 6.163 18.914 10.555 1.00 94.88 319 GLU A C 1
ATOM 2582 O O . GLU A 1 319 ? 5.495 19.239 11.542 1.00 94.88 319 GLU A O 1
ATOM 2587 N N . ARG A 1 320 ? 5.599 18.778 9.350 1.00 94.81 320 ARG A N 1
ATOM 2588 C CA . ARG A 1 320 ? 4.175 19.036 9.101 1.00 94.81 320 ARG A CA 1
ATOM 2589 C C . ARG A 1 320 ? 3.261 18.016 9.782 1.00 94.81 320 ARG A C 1
ATOM 2591 O O . ARG A 1 320 ? 2.238 18.411 10.347 1.00 94.81 320 ARG A O 1
ATOM 2598 N N . VAL A 1 321 ? 3.617 16.728 9.781 1.00 93.62 321 VAL A N 1
ATOM 2599 C CA . VAL A 1 321 ? 2.869 15.687 10.512 1.00 93.62 321 VAL A CA 1
ATOM 2600 C C . VAL A 1 321 ? 2.883 15.976 12.015 1.00 93.62 321 VAL A C 1
ATOM 2602 O O . VAL A 1 321 ? 1.828 15.945 12.652 1.00 93.62 321 VAL A O 1
ATOM 2605 N N . MET A 1 322 ? 4.036 16.351 12.574 1.00 92.06 322 MET A N 1
ATOM 2606 C CA . MET A 1 322 ? 4.142 16.749 13.981 1.00 92.06 322 MET A CA 1
ATOM 2607 C C . MET A 1 322 ? 3.257 17.958 14.303 1.00 92.06 322 MET A C 1
ATOM 2609 O O . MET A 1 322 ? 2.546 17.955 15.312 1.00 92.06 322 MET A O 1
ATOM 2613 N N . CYS A 1 323 ? 3.249 18.979 13.440 1.00 90.75 323 CYS A N 1
ATOM 2614 C CA . CYS A 1 323 ? 2.377 20.141 13.602 1.00 90.75 323 CYS A CA 1
ATOM 2615 C C . CYS A 1 323 ? 0.891 19.746 13.611 1.00 90.75 323 CYS A C 1
ATOM 2617 O O . CYS A 1 323 ? 0.146 20.218 14.473 1.00 90.75 323 CYS A O 1
ATOM 2619 N N . LEU A 1 324 ? 0.448 18.850 12.720 1.00 90.56 324 LEU A N 1
ATOM 2620 C CA . LEU A 1 324 ? -0.932 18.344 12.720 1.00 90.56 324 LEU A CA 1
ATOM 2621 C C . LEU A 1 324 ? -1.299 17.623 14.022 1.00 90.56 324 LEU A C 1
ATOM 2623 O O . LEU A 1 324 ? -2.379 17.848 14.578 1.00 90.56 324 LEU A O 1
ATOM 2627 N N . ASP A 1 325 ? -0.404 16.785 14.537 1.00 87.62 325 ASP A N 1
ATOM 2628 C CA . ASP A 1 325 ? -0.646 16.041 15.773 1.00 87.62 325 ASP A CA 1
ATOM 2629 C C . ASP A 1 325 ? -0.713 16.961 17.000 1.00 87.62 325 ASP A C 1
ATOM 2631 O O . ASP A 1 325 ? -1.522 16.741 17.910 1.00 87.62 325 ASP A O 1
ATOM 2635 N N . LEU A 1 326 ? 0.091 18.028 17.023 1.00 88.31 326 LEU A N 1
ATOM 2636 C CA . LEU A 1 326 ? -0.001 19.072 18.044 1.00 88.31 326 LEU A CA 1
ATOM 2637 C C . LEU A 1 326 ? -1.317 19.850 17.940 1.00 88.31 326 LEU A C 1
ATOM 2639 O O . LEU A 1 326 ? -1.935 20.116 18.978 1.00 88.31 326 LEU A O 1
ATOM 2643 N N . LYS A 1 327 ? -1.788 20.130 16.711 1.00 86.56 327 LYS A N 1
ATOM 2644 C CA . LYS A 1 327 ? -3.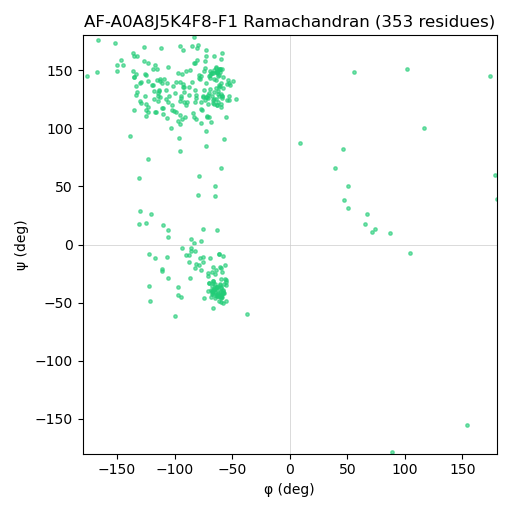060 20.835 16.464 1.00 86.56 327 LYS A CA 1
ATOM 2645 C C . LYS A 1 327 ? -4.232 20.076 17.053 1.00 86.56 327 LYS A C 1
ATOM 2647 O O . LYS A 1 327 ? -5.041 20.631 17.797 1.00 86.56 327 LYS A O 1
ATOM 2652 N N . LYS A 1 328 ? -4.266 18.768 16.813 1.00 85.94 328 LYS A N 1
ATOM 2653 C CA . LYS A 1 328 ? -5.290 17.879 17.368 1.00 85.94 328 LYS A CA 1
ATOM 2654 C C . LYS A 1 328 ? -5.298 17.840 18.895 1.00 85.94 328 LYS A C 1
ATOM 2656 O O . LYS A 1 328 ? -6.363 17.723 19.493 1.00 85.94 328 LYS A O 1
ATOM 2661 N N . LYS A 1 329 ? -4.133 17.963 19.536 1.00 88.50 329 LYS A N 1
ATOM 2662 C CA . LYS A 1 329 ? -4.002 17.933 21.002 1.00 88.50 329 LYS A CA 1
ATOM 2663 C C . LYS A 1 329 ? -4.278 19.287 21.672 1.00 88.50 329 LYS A C 1
ATOM 2665 O O . LYS A 1 329 ? -4.151 19.364 22.891 1.00 88.50 329 LYS A O 1
ATOM 2670 N N . LYS A 1 330 ? -4.626 20.340 20.912 1.00 84.44 330 LYS A N 1
ATOM 2671 C CA . LYS A 1 330 ? -4.780 21.728 21.402 1.00 84.44 330 LYS A CA 1
ATOM 2672 C C . LYS A 1 330 ? -3.571 22.212 22.223 1.00 84.44 330 LYS A C 1
ATOM 2674 O O . LYS A 1 330 ? -3.721 22.985 23.166 1.00 84.44 330 LYS A O 1
ATOM 2679 N N . LYS A 1 331 ? -2.367 21.727 21.904 1.00 79.06 331 LYS A N 1
ATOM 2680 C CA . LYS A 1 331 ? -1.134 22.124 22.600 1.00 79.06 331 LYS A CA 1
ATOM 2681 C C . LYS A 1 331 ? -0.550 23.382 21.958 1.00 79.06 331 LYS A C 1
ATOM 2683 O O . LYS A 1 331 ? -0.710 23.591 20.759 1.00 79.06 331 LYS A O 1
ATOM 2688 N N . LYS A 1 332 ? 0.140 24.205 22.756 1.00 75.00 332 LYS A N 1
ATOM 2689 C CA . LYS A 1 332 ? 0.868 25.387 22.266 1.00 75.00 332 LYS A CA 1
ATOM 2690 C C . LYS A 1 332 ? 1.915 24.946 21.235 1.00 75.00 332 LYS A C 1
ATOM 2692 O O . LYS A 1 332 ? 2.688 24.028 21.510 1.00 75.00 332 LYS A O 1
ATOM 2697 N N . TYR A 1 333 ? 1.900 25.569 20.059 1.00 64.94 333 TYR A N 1
ATOM 2698 C CA . TYR A 1 333 ? 2.740 25.167 18.932 1.00 64.94 333 TYR A CA 1
ATOM 2699 C C . TYR A 1 333 ? 4.188 25.635 19.102 1.00 64.94 333 TYR A C 1
ATOM 2701 O O . TYR A 1 333 ? 4.419 26.726 19.629 1.00 64.94 333 TYR A O 1
ATOM 2709 N N . PRO A 1 334 ? 5.167 24.845 18.638 1.00 69.75 334 PRO A N 1
ATOM 2710 C CA . PRO A 1 334 ? 6.504 25.351 18.390 1.00 69.75 334 PRO A CA 1
ATOM 2711 C C . PRO A 1 334 ? 6.473 26.352 17.226 1.00 69.75 334 PRO A C 1
ATOM 2713 O O . PRO A 1 334 ? 5.707 26.199 16.273 1.00 69.75 334 PRO A O 1
ATOM 2716 N N . THR A 1 335 ? 7.359 27.345 17.283 1.00 74.56 335 THR A N 1
ATOM 2717 C CA . THR A 1 335 ? 7.535 28.405 16.269 1.00 74.56 335 THR A CA 1
ATOM 2718 C C . THR A 1 335 ? 7.815 27.875 14.856 1.00 74.56 335 THR A C 1
ATOM 2720 O O . THR A 1 335 ? 7.644 28.593 13.872 1.00 74.56 335 THR A O 1
ATOM 2723 N N . THR A 1 336 ? 8.221 26.611 14.722 1.00 77.25 336 THR A N 1
ATOM 2724 C CA . THR A 1 336 ? 8.427 25.936 13.434 1.00 77.25 336 THR A CA 1
ATOM 2725 C C . THR A 1 336 ? 7.136 25.766 12.632 1.00 77.25 336 THR A C 1
ATOM 2727 O O . THR A 1 336 ? 7.176 25.900 11.411 1.00 77.25 336 THR A O 1
ATOM 2730 N N . CYS A 1 337 ? 5.985 25.552 13.280 1.00 76.50 337 CYS A N 1
ATOM 2731 C CA . CYS A 1 337 ? 4.708 25.424 12.572 1.00 76.50 337 CYS A CA 1
ATOM 2732 C C . CYS A 1 337 ? 4.293 26.746 11.906 1.00 76.50 337 CYS A C 1
ATOM 2734 O O . CYS A 1 337 ? 3.876 26.742 10.749 1.00 76.50 337 CYS A O 1
ATOM 2736 N N . ASP A 1 338 ? 4.497 27.878 12.590 1.00 77.94 338 ASP A N 1
ATOM 2737 C CA . ASP A 1 338 ? 4.204 29.210 12.042 1.00 77.94 338 ASP A CA 1
ATOM 2738 C C . ASP A 1 338 ? 5.077 29.512 10.815 1.00 77.94 338 ASP A C 1
ATOM 2740 O O . ASP A 1 338 ? 4.626 30.107 9.835 1.00 77.94 338 ASP A O 1
ATOM 2744 N N . ARG A 1 339 ? 6.338 29.058 10.832 1.00 80.44 339 ARG A N 1
ATOM 2745 C CA . ARG A 1 339 ? 7.256 29.202 9.695 1.00 80.44 339 ARG A CA 1
ATOM 2746 C C . ARG A 1 339 ? 6.763 28.441 8.460 1.00 80.44 339 ARG A C 1
ATOM 2748 O O . ARG A 1 339 ? 6.821 28.995 7.364 1.00 80.44 339 ARG A O 1
ATOM 2755 N N . LEU A 1 340 ? 6.284 27.207 8.629 1.00 81.12 340 LEU A N 1
ATOM 2756 C CA . LEU A 1 340 ? 5.787 26.376 7.524 1.00 81.12 340 LEU A CA 1
ATOM 2757 C C . LEU A 1 340 ? 4.509 26.954 6.903 1.00 81.12 340 LEU A C 1
ATOM 2759 O O . LEU A 1 340 ? 4.408 27.045 5.684 1.00 81.12 340 LEU A O 1
ATOM 2763 N N . GLU A 1 341 ? 3.570 27.434 7.721 1.00 79.25 341 GLU A N 1
ATOM 2764 C CA . GLU A 1 341 ? 2.346 28.067 7.208 1.00 79.25 341 GLU A CA 1
ATOM 2765 C C . GLU A 1 341 ? 2.627 29.357 6.430 1.00 79.25 341 GLU A C 1
ATOM 2767 O O . GLU A 1 341 ? 1.964 29.656 5.434 1.00 79.25 341 GLU A O 1
ATOM 2772 N N . ASN A 1 342 ? 3.611 30.138 6.877 1.00 80.25 342 ASN A N 1
ATOM 2773 C CA . ASN A 1 342 ? 4.008 31.355 6.179 1.00 80.25 342 ASN A CA 1
ATOM 2774 C C . ASN A 1 342 ? 4.714 31.053 4.849 1.00 80.25 342 ASN A C 1
ATOM 2776 O O . ASN A 1 342 ? 4.515 31.801 3.891 1.00 80.25 342 ASN A O 1
ATOM 2780 N N . LYS A 1 343 ? 5.471 29.948 4.764 1.00 81.75 343 LYS A N 1
ATOM 2781 C CA . LYS A 1 343 ? 6.083 29.469 3.514 1.00 81.75 343 LYS A CA 1
ATOM 2782 C C . LYS A 1 343 ? 5.013 29.133 2.467 1.00 81.75 343 LYS A C 1
ATOM 2784 O O . LYS A 1 343 ? 5.068 29.678 1.369 1.00 81.75 343 LYS A O 1
ATOM 2789 N N . ASP A 1 344 ? 3.984 28.365 2.837 1.00 78.75 344 ASP A N 1
ATOM 2790 C CA . ASP A 1 344 ? 2.887 27.997 1.922 1.00 78.75 344 ASP A CA 1
ATOM 2791 C C . ASP A 1 344 ? 2.130 29.222 1.387 1.00 78.75 344 ASP A C 1
ATOM 2793 O O . ASP A 1 344 ? 1.777 29.302 0.208 1.00 78.75 344 ASP A O 1
ATOM 2797 N N . LYS A 1 345 ? 1.884 30.214 2.254 1.00 79.25 345 LYS A N 1
ATOM 2798 C CA . LYS A 1 345 ? 1.221 31.469 1.862 1.00 79.25 345 LYS A CA 1
ATOM 2799 C C . LYS A 1 345 ? 2.073 32.305 0.907 1.00 79.25 345 LYS A C 1
ATOM 2801 O O . LYS A 1 345 ? 1.507 33.010 0.073 1.00 79.25 345 LYS A O 1
ATOM 2806 N N . GLY A 1 346 ? 3.397 32.262 1.053 1.00 79.19 346 GLY A N 1
ATOM 2807 C CA . GLY A 1 346 ? 4.338 32.909 0.139 1.00 79.19 346 GLY A CA 1
ATOM 2808 C C . GLY A 1 346 ? 4.314 32.2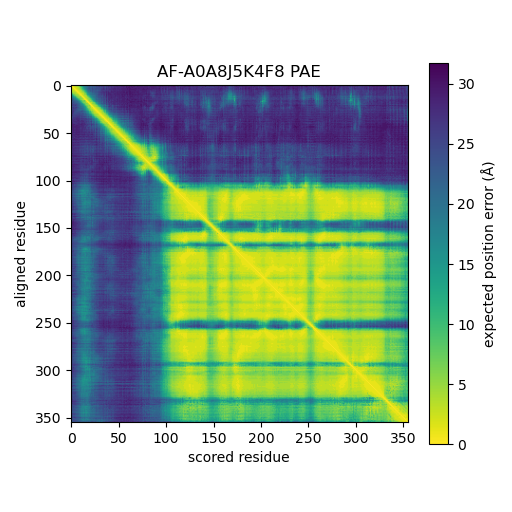54 -1.240 1.00 79.19 346 GLY A C 1
ATOM 2809 O O . GLY A 1 346 ? 4.000 32.918 -2.223 1.00 79.19 346 GLY A O 1
ATOM 2810 N N . GLU A 1 347 ? 4.521 30.935 -1.293 1.00 76.12 347 GLU A N 1
ATOM 2811 C CA . GLU A 1 347 ? 4.566 30.166 -2.547 1.00 76.12 347 GLU A CA 1
ATOM 2812 C C . GLU A 1 347 ? 3.255 30.258 -3.344 1.00 76.12 347 GLU A C 1
ATOM 2814 O O . GLU A 1 347 ? 3.271 30.369 -4.571 1.00 76.12 347 GLU A O 1
ATOM 2819 N N . LYS A 1 348 ? 2.101 30.276 -2.662 1.00 73.38 348 LYS A N 1
ATOM 2820 C CA . LYS A 1 348 ? 0.805 30.448 -3.330 1.00 73.38 348 LYS A CA 1
ATOM 2821 C C . LYS A 1 348 ? 0.685 31.808 -4.030 1.00 73.38 348 LYS A C 1
ATOM 2823 O O . LYS A 1 348 ? 0.208 31.857 -5.160 1.00 73.38 348 LYS A O 1
ATOM 2828 N N . LYS A 1 349 ? 1.141 32.892 -3.391 1.00 75.19 349 LYS A N 1
ATOM 2829 C CA . LYS A 1 349 ? 1.115 34.243 -3.981 1.00 75.19 349 LYS A CA 1
ATOM 2830 C C . LYS A 1 349 ? 2.031 34.360 -5.194 1.00 75.19 349 LYS A C 1
ATOM 2832 O O . LYS A 1 349 ? 1.682 35.052 -6.146 1.00 75.19 349 LYS A O 1
ATOM 2837 N N . ASP A 1 350 ? 3.184 33.701 -5.159 1.00 72.75 350 ASP A N 1
ATOM 2838 C CA . ASP A 1 350 ? 4.134 33.731 -6.272 1.00 72.75 350 ASP A CA 1
ATOM 2839 C C . ASP A 1 350 ? 3.607 32.940 -7.477 1.00 72.75 350 ASP A C 1
ATOM 2841 O O . ASP A 1 350 ? 3.690 33.418 -8.607 1.00 72.75 350 ASP A O 1
ATOM 2845 N N . ASN A 1 351 ? 2.966 31.789 -7.243 1.00 66.69 351 ASN A N 1
ATOM 2846 C CA . ASN A 1 351 ? 2.312 31.022 -8.306 1.00 66.69 351 ASN A CA 1
ATOM 2847 C C . ASN A 1 351 ? 1.114 31.763 -8.922 1.00 66.69 351 ASN A C 1
ATOM 2849 O O . ASN A 1 351 ? 0.949 31.730 -10.136 1.00 66.69 351 ASN A O 1
ATOM 2853 N N . GLU A 1 352 ? 0.301 32.458 -8.118 1.00 73.06 352 GLU A N 1
ATOM 2854 C CA . GLU A 1 352 ? -0.815 33.279 -8.620 1.00 73.06 352 GLU A CA 1
ATOM 2855 C C . GLU A 1 352 ? -0.344 34.475 -9.465 1.00 73.06 352 GLU A C 1
ATOM 2857 O O . GLU A 1 352 ? -1.093 34.940 -10.315 1.00 73.06 352 GLU A O 1
ATOM 2862 N N . ARG A 1 353 ? 0.884 34.971 -9.261 1.00 73.81 353 ARG A N 1
ATOM 2863 C CA . ARG A 1 353 ? 1.480 36.043 -10.083 1.00 73.81 353 ARG A CA 1
ATOM 2864 C C . ARG A 1 353 ? 2.110 35.552 -11.387 1.00 73.81 353 ARG A C 1
ATOM 2866 O O . ARG A 1 353 ? 2.373 36.371 -12.262 1.00 73.81 353 ARG A O 1
ATOM 2873 N N . ALA A 1 354 ? 2.436 34.265 -11.479 1.00 63.72 354 ALA A N 1
ATOM 2874 C CA . ALA A 1 354 ? 3.120 33.676 -12.630 1.00 63.72 354 ALA A CA 1
ATOM 2875 C C . ALA A 1 354 ? 2.160 33.149 -13.716 1.00 63.72 354 ALA A C 1
ATOM 2877 O O . ALA A 1 354 ? 2.620 32.769 -14.795 1.00 63.72 354 ALA A O 1
ATOM 2878 N N . ILE A 1 355 ? 0.859 33.107 -13.419 1.00 60.03 355 ILE A N 1
ATOM 2879 C CA . ILE A 1 355 ? -0.247 32.776 -14.332 1.00 60.03 355 ILE A CA 1
ATOM 2880 C C . ILE A 1 355 ? -0.852 34.085 -14.832 1.00 60.03 355 ILE A C 1
ATOM 2882 O O . ILE A 1 355 ? -1.159 34.150 -16.044 1.00 60.03 355 ILE A O 1
#